Protein AF-A0A562ZY69-F1 (afdb_monomer)

Foldseek 3Di:
DAAAPVVLVVVLVVLLVVLQVVLQVVLCCVPVVDPPDDPVCSVVSNCCSNVVSSVVSSVVSQVVHAHQDPPPRDSAWGADPVGNQWTAGPPPRDIDRNVVVVVVVVVVCVVVVDDPDPPLLVVLVVLQVLLVVLQVVLVVLLVVLVCLVPQWDKWKKFFADKDWDWDADPVRAIKIKIKTWIWTDDPPDIDTDIDIDIDRPPDDDPDDDDDGGDMFMKIAHPVGRNPIDTPDCCRSNVVSVVSNVSSCVSSVSSVVSVVVVVPPPPCVVVVVVVVVVVVVPPPDPPDPPPPPPDDDDDDD

Nearest PDB structures (foldseek):
  6cqo-assembly4_E  TM=4.232E-01  e=5.302E-01  Saccharomyces cerevisiae S288C
  6cqm-assembly1_A  TM=4.436E-01  e=9.781E-01  Saccharomyces cerevisiae S288C
  7cxv-assembly1_A  TM=3.107E-01  e=7.003E-01  Saccharothrix mutabilis subsp. capreolus
  7cxv-assembly1_B-2  TM=3.162E-01  e=1.093E+00  Saccharothrix mutabilis subsp. capreolus
  3udg-assembly1_A-2  TM=4.003E-01  e=9.067E+00  Deinococcus radiodurans R1 = ATCC 13939 = DSM 20539

Secondary structure (DSSP, 8-state):
-PBPHHHHHHHHHHHHHHHHHHHHHHHHHHHHT-TT--TTHHHHHHHHHHHHHHHHHHHHHHHHSPBPPTTT--S-EEE-SS-TTEEEETTT--EEEHHHHHHHHHHHHHHHT---HHHHHHHHHHHHHHHHHHHHHHHHHHHHHHHHHHHPEEEEEEEEEEEEEEEE-TTS-EEEEEEEEEEEEETTEEEEEEEEEEE-TTS---S----TT-EEEEEEETTEEEEEEES-HHHHHHHHHHHHHHHHHHHHHHHHHHHHHHTSPPTHHHHHHHHHHHHHHS------------PPPPP-

Radius of gyration: 32.82 Å; Cα contacts (8 Å, |Δi|>4): 390; chains: 1; bounding box: 70×36×132 Å

InterPro domains:
  IPR021994 Domain of unknown function DUF3592 [PF12158] (155-232)

pLDDT: mean 83.99, std 11.45, range [50.91, 98.06]

Sequence (300 aa):
MALRLTSHLYARVGASFVGFFGGGTVFTLLFFGKTDSPIYLVPFWFFGLILGGTYLAQLAFSLAFPAACPECRAAAARPTLRKPTLYVCRSCGAATDSARAMMIRQLAMLRLGTQQDEGESFLAWVFVFVGIGTLALGIWLAQDEIHLARNGTSTEAIVLRVEQKSSRDQKGKPETRHTAVVQYHVDEVRYTLTRGWSVPDTGGCMWPCYHQGEPLKVIYLPGAPGRAKIHSPAELFGVAGMFSGAGLLFAGIGVLIIRHQRQRPPQRESWKEMRDLIAEIRPPAAGASRGSARTPRDDK

Organism: NCBI:txid2596921

Structure (mmCIF, N/CA/C/O backbone):
data_AF-A0A562ZY69-F1
#
_entry.id   AF-A0A562ZY69-F1
#
loop_
_atom_site.group_PDB
_atom_site.id
_atom_site.type_symbol
_atom_site.label_atom_id
_atom_site.label_alt_id
_atom_site.label_comp_id
_atom_site.label_asym_id
_atom_site.label_entity_id
_atom_site.label_seq_id
_atom_site.pdbx_PDB_ins_code
_atom_site.Cartn_x
_atom_site.Cartn_y
_atom_site.Cartn_z
_atom_site.occupancy
_atom_site.B_iso_or_equiv
_atom_site.auth_seq_id
_atom_site.auth_comp_id
_atom_site.auth_asym_id
_atom_site.auth_atom_id
_atom_site.pdbx_PDB_model_num
ATOM 1 N N . MET A 1 1 ? 22.974 -18.318 -21.494 1.00 69.56 1 MET A N 1
ATOM 2 C CA . MET A 1 1 ? 22.748 -17.131 -22.350 1.00 69.56 1 MET A CA 1
ATOM 3 C C . MET A 1 1 ? 23.061 -15.887 -21.537 1.00 69.56 1 MET A C 1
ATOM 5 O O . MET A 1 1 ? 22.559 -15.785 -20.427 1.00 69.56 1 MET A O 1
ATOM 9 N N . ALA A 1 2 ? 23.913 -14.991 -22.036 1.00 77.88 2 ALA A N 1
ATOM 10 C CA . ALA A 1 2 ? 24.260 -13.760 -21.327 1.00 77.88 2 ALA A CA 1
ATOM 11 C C . ALA A 1 2 ? 23.359 -12.617 -21.801 1.00 77.88 2 ALA A C 1
ATOM 13 O O . ALA A 1 2 ? 23.280 -12.344 -22.999 1.00 77.88 2 ALA A O 1
ATOM 14 N N . LEU A 1 3 ? 22.675 -11.954 -20.870 1.00 83.38 3 LEU A N 1
ATOM 15 C CA . LEU A 1 3 ? 21.847 -10.794 -21.190 1.00 83.38 3 LEU A CA 1
ATOM 16 C C . LEU A 1 3 ? 22.738 -9.572 -21.438 1.00 83.38 3 LEU A C 1
ATOM 18 O O . LEU A 1 3 ? 23.754 -9.374 -20.763 1.00 83.38 3 LEU A O 1
ATOM 22 N N . ARG A 1 4 ? 22.334 -8.709 -22.379 1.00 84.69 4 ARG A N 1
ATOM 23 C CA . ARG A 1 4 ? 22.926 -7.369 -22.508 1.00 84.69 4 ARG A CA 1
ATOM 24 C C . ARG A 1 4 ? 22.764 -6.617 -21.186 1.00 84.69 4 ARG A C 1
ATOM 26 O O . ARG A 1 4 ? 21.730 -6.737 -20.535 1.00 84.69 4 ARG A O 1
ATOM 33 N N . LEU A 1 5 ? 23.756 -5.800 -20.826 1.00 82.00 5 LEU A N 1
ATOM 34 C CA . LEU A 1 5 ? 23.789 -5.055 -19.558 1.00 82.00 5 LEU A CA 1
ATOM 35 C C . LEU A 1 5 ? 22.501 -4.243 -19.309 1.00 82.00 5 LEU A C 1
ATOM 37 O O . LEU A 1 5 ? 21.983 -4.222 -18.197 1.00 82.00 5 LEU A O 1
ATOM 41 N N . THR A 1 6 ? 21.952 -3.623 -20.358 1.00 76.62 6 THR A N 1
ATOM 42 C CA . THR A 1 6 ? 20.698 -2.856 -20.298 1.00 76.62 6 THR A CA 1
ATOM 43 C C . THR A 1 6 ? 19.492 -3.750 -20.029 1.00 76.62 6 THR A C 1
ATOM 45 O O . THR A 1 6 ? 18.725 -3.476 -19.112 1.00 76.62 6 THR A O 1
ATOM 48 N N . SER A 1 7 ? 19.346 -4.846 -20.777 1.00 82.88 7 SER A N 1
ATOM 49 C CA . SER A 1 7 ? 18.267 -5.823 -20.585 1.00 82.88 7 SER A CA 1
ATOM 50 C C . SER A 1 7 ? 18.330 -6.460 -19.199 1.00 82.88 7 SER A C 1
ATOM 52 O O . SER A 1 7 ? 17.303 -6.627 -18.555 1.00 82.88 7 SER A O 1
ATOM 54 N N . HIS A 1 8 ? 19.536 -6.752 -18.708 1.00 86.12 8 HIS A N 1
ATOM 55 C CA . HIS A 1 8 ? 19.751 -7.260 -17.359 1.00 86.12 8 HIS A CA 1
ATOM 56 C C . HIS A 1 8 ? 19.314 -6.248 -16.288 1.00 86.12 8 HIS A C 1
ATOM 58 O O . HIS A 1 8 ? 18.682 -6.631 -15.307 1.00 86.12 8 HIS A O 1
ATOM 64 N N . LEU A 1 9 ? 19.594 -4.952 -16.477 1.00 82.44 9 LEU A N 1
ATOM 65 C CA . LEU A 1 9 ? 19.127 -3.909 -15.561 1.00 82.44 9 LEU A CA 1
ATOM 66 C C . LEU A 1 9 ? 17.592 -3.821 -15.536 1.00 82.44 9 LEU A C 1
ATOM 68 O O . LEU A 1 9 ? 17.007 -3.842 -14.457 1.00 82.44 9 LEU A O 1
ATOM 72 N N . TYR A 1 10 ? 16.939 -3.774 -16.702 1.00 81.56 10 TYR A N 1
ATOM 73 C CA . TYR A 1 10 ? 15.473 -3.761 -16.779 1.00 81.56 10 TYR A CA 1
ATOM 74 C C . TYR A 1 10 ? 14.858 -5.013 -16.159 1.00 81.56 10 TYR A C 1
ATOM 76 O O . TYR A 1 10 ? 13.887 -4.915 -15.416 1.00 81.56 10 TYR A O 1
ATOM 84 N N . ALA A 1 11 ? 15.455 -6.179 -16.395 1.00 85.19 11 ALA A N 1
ATOM 85 C CA . ALA A 1 11 ? 14.997 -7.422 -15.799 1.00 85.19 11 ALA A CA 1
ATOM 86 C C . ALA A 1 11 ? 15.183 -7.440 -14.271 1.00 85.19 11 ALA A C 1
ATOM 88 O O . ALA A 1 11 ? 14.313 -7.947 -13.571 1.00 85.19 11 ALA A O 1
ATOM 89 N N . ARG A 1 12 ? 16.235 -6.808 -13.724 1.00 85.19 12 ARG A N 1
ATOM 90 C CA . ARG A 1 12 ? 16.373 -6.594 -12.270 1.00 85.19 12 ARG A CA 1
ATOM 91 C C . ARG A 1 12 ? 15.295 -5.675 -11.710 1.00 85.19 12 ARG A C 1
ATOM 93 O O . ARG A 1 12 ? 14.786 -5.956 -10.632 1.00 85.19 12 ARG A O 1
ATOM 100 N N . VAL A 1 13 ? 14.945 -4.602 -12.421 1.00 82.06 13 VAL A N 1
ATOM 101 C CA . VAL A 1 13 ? 13.825 -3.729 -12.035 1.00 82.06 13 VAL A CA 1
ATOM 102 C C . VAL A 1 13 ? 12.517 -4.522 -12.061 1.00 82.06 13 VAL A C 1
ATOM 104 O O . VAL A 1 13 ? 11.778 -4.503 -11.083 1.00 82.06 13 VAL A O 1
ATOM 107 N N . GLY A 1 14 ? 12.270 -5.301 -13.116 1.00 81.56 14 GLY A N 1
ATOM 108 C CA . GLY A 1 14 ? 11.126 -6.212 -13.189 1.00 81.56 14 GLY A CA 1
ATOM 109 C C . GLY A 1 14 ? 11.100 -7.219 -12.033 1.00 81.56 14 GLY A C 1
ATOM 110 O O . GLY A 1 14 ? 10.073 -7.379 -11.382 1.00 81.56 14 GLY A O 1
ATOM 111 N N . ALA A 1 15 ? 12.242 -7.827 -11.703 1.00 84.12 15 ALA A N 1
ATOM 112 C CA . ALA A 1 15 ? 12.378 -8.731 -10.564 1.00 84.12 15 ALA A CA 1
ATOM 113 C C . ALA A 1 15 ? 12.112 -8.026 -9.223 1.00 84.12 15 ALA A C 1
ATOM 115 O O . ALA A 1 15 ? 11.512 -8.631 -8.341 1.00 84.12 15 ALA A O 1
ATOM 116 N N . SER A 1 16 ? 12.482 -6.747 -9.069 1.00 81.00 16 SER A N 1
ATOM 117 C CA . SER A 1 16 ? 12.083 -5.950 -7.901 1.00 81.00 16 SER A CA 1
ATOM 118 C C . SER A 1 16 ? 10.580 -5.826 -7.787 1.00 81.00 16 SER A C 1
ATOM 120 O O . SER A 1 16 ? 10.059 -6.017 -6.698 1.00 81.00 16 SER A O 1
ATOM 122 N N . PHE A 1 17 ? 9.887 -5.526 -8.887 1.00 80.38 17 PHE A N 1
ATOM 123 C CA . PHE A 1 17 ? 8.430 -5.444 -8.882 1.00 80.38 17 PHE A CA 1
ATOM 124 C C . PHE A 1 17 ? 7.807 -6.793 -8.516 1.00 80.38 17 PHE A C 1
ATOM 126 O O . PHE A 1 17 ? 6.957 -6.847 -7.634 1.00 80.38 17 PHE A O 1
ATOM 133 N N . VAL A 1 18 ? 8.280 -7.895 -9.106 1.00 81.25 18 VAL A N 1
ATOM 134 C CA . VAL A 1 18 ? 7.810 -9.245 -8.750 1.00 81.25 18 VAL A CA 1
ATOM 135 C C . VAL A 1 18 ? 8.062 -9.546 -7.271 1.00 81.25 18 VAL A C 1
ATOM 137 O O . VAL A 1 18 ? 7.170 -10.041 -6.592 1.00 81.25 18 VAL A O 1
ATOM 140 N N . GLY A 1 19 ? 9.237 -9.199 -6.744 1.00 81.19 19 GLY A N 1
ATOM 141 C CA . GLY A 1 19 ? 9.552 -9.349 -5.325 1.00 81.19 19 GLY A CA 1
ATOM 142 C C . GLY A 1 19 ? 8.705 -8.455 -4.416 1.00 81.19 19 GLY A C 1
ATOM 143 O O . GLY A 1 19 ? 8.346 -8.878 -3.323 1.00 81.19 19 GLY A O 1
ATOM 144 N N . PHE A 1 20 ? 8.345 -7.253 -4.873 1.00 84.25 20 PHE A N 1
ATOM 145 C CA . PHE A 1 20 ? 7.520 -6.290 -4.137 1.00 84.25 20 PHE A CA 1
ATOM 146 C C . PHE A 1 20 ? 6.119 -6.858 -3.956 1.00 84.25 20 PHE A C 1
ATOM 148 O O . PHE A 1 20 ? 5.626 -6.979 -2.837 1.00 84.25 20 PHE A O 1
ATOM 155 N N . PHE A 1 21 ? 5.503 -7.261 -5.070 1.00 78.25 21 PHE A N 1
ATOM 156 C CA . PHE A 1 21 ? 4.159 -7.820 -5.071 1.00 78.25 21 PHE A CA 1
ATOM 157 C C . PHE A 1 21 ? 4.124 -9.204 -4.436 1.00 78.25 21 PHE A C 1
ATOM 159 O O . PHE A 1 21 ? 3.259 -9.445 -3.608 1.00 78.25 21 PHE A O 1
ATOM 166 N N . GLY A 1 22 ? 5.088 -10.080 -4.732 1.00 77.31 22 GLY A N 1
ATOM 167 C CA . GLY A 1 22 ? 5.187 -11.401 -4.110 1.00 77.31 22 GLY A CA 1
ATOM 168 C C . GLY A 1 22 ? 5.378 -11.317 -2.595 1.00 77.31 22 GLY A C 1
ATOM 169 O O . GLY A 1 22 ? 4.695 -12.016 -1.850 1.00 77.31 22 GLY A O 1
ATOM 170 N N . GLY A 1 23 ? 6.236 -10.405 -2.127 1.00 79.88 23 GLY A N 1
ATOM 171 C CA . GLY A 1 23 ? 6.395 -10.096 -0.707 1.00 79.88 23 GLY A CA 1
ATOM 172 C C . GLY A 1 23 ? 5.105 -9.574 -0.074 1.00 79.88 23 GLY A C 1
ATOM 173 O O . GLY A 1 23 ? 4.719 -10.032 1.000 1.00 79.88 23 GLY A O 1
ATOM 174 N N . GLY A 1 24 ? 4.395 -8.685 -0.774 1.00 74.31 24 GLY A N 1
ATOM 175 C CA . GLY A 1 24 ? 3.074 -8.200 -0.376 1.00 74.31 24 GLY A CA 1
ATOM 176 C C . GLY A 1 24 ? 2.025 -9.313 -0.288 1.00 74.31 24 GLY A C 1
ATOM 177 O O . GLY A 1 24 ? 1.321 -9.400 0.709 1.00 74.31 24 GLY A O 1
ATOM 178 N N . THR A 1 25 ? 1.953 -10.215 -1.270 1.00 70.69 25 THR A N 1
ATOM 179 C CA . THR A 1 25 ? 1.018 -11.352 -1.268 1.00 70.69 25 THR A CA 1
ATOM 180 C C . THR A 1 25 ? 1.295 -12.305 -0.110 1.00 70.69 25 THR A C 1
ATOM 182 O O . THR A 1 25 ? 0.369 -12.685 0.605 1.00 70.69 25 THR A O 1
ATOM 185 N N . VAL A 1 26 ? 2.563 -12.663 0.119 1.00 78.00 26 VAL A N 1
ATOM 186 C CA . VAL A 1 26 ? 2.961 -13.504 1.259 1.00 78.00 26 VAL A CA 1
ATOM 187 C C . VAL A 1 26 ? 2.607 -12.819 2.579 1.00 78.00 26 VAL A C 1
ATOM 189 O O . VAL A 1 26 ? 2.065 -13.465 3.473 1.00 78.00 26 VAL A O 1
ATOM 192 N N . PHE A 1 27 ? 2.844 -11.510 2.688 1.00 80.69 27 PHE A N 1
ATOM 193 C CA . PHE A 1 27 ? 2.439 -10.727 3.851 1.00 80.69 27 PHE A CA 1
ATOM 194 C C . PHE A 1 27 ? 0.925 -10.792 4.084 1.00 80.69 27 PHE A C 1
ATOM 196 O O . PHE A 1 27 ? 0.494 -11.112 5.192 1.00 80.69 27 PHE A O 1
ATOM 203 N N . THR A 1 28 ? 0.117 -10.553 3.047 1.00 71.44 28 THR A N 1
ATOM 204 C CA . THR A 1 28 ? -1.344 -10.597 3.154 1.00 71.44 28 THR A CA 1
ATOM 205 C C . THR A 1 28 ? -1.824 -11.974 3.612 1.00 71.44 28 THR A C 1
ATOM 207 O O . THR A 1 28 ? -2.624 -12.058 4.539 1.00 71.44 28 THR A O 1
ATOM 210 N N . LEU A 1 29 ? -1.297 -13.055 3.027 1.00 74.19 29 LEU A N 1
ATOM 211 C CA . LEU A 1 29 ? -1.672 -14.425 3.392 1.00 74.19 29 LEU A CA 1
ATOM 212 C C . LEU A 1 29 ? -1.295 -14.775 4.838 1.00 74.19 29 LEU A C 1
ATOM 214 O O . LEU A 1 29 ? -2.079 -15.407 5.544 1.00 74.19 29 LEU A O 1
ATOM 218 N N . LEU A 1 30 ? -0.114 -14.352 5.296 1.00 79.38 30 LEU A N 1
ATOM 219 C CA . LEU A 1 30 ? 0.362 -14.651 6.647 1.00 79.38 30 LEU A CA 1
ATOM 220 C C . LEU A 1 30 ? -0.389 -13.874 7.733 1.00 79.38 30 LEU A C 1
ATOM 222 O O . LEU A 1 30 ? -0.621 -14.422 8.811 1.00 79.38 30 LEU A O 1
ATOM 226 N N . PHE A 1 31 ? -0.758 -12.619 7.467 1.00 73.62 31 PHE A N 1
ATOM 227 C CA . PHE A 1 31 ? -1.339 -11.735 8.480 1.00 73.62 31 PHE A CA 1
ATOM 228 C C . PHE A 1 31 ? -2.864 -11.711 8.477 1.00 73.62 31 PHE A C 1
ATOM 230 O O . PHE A 1 31 ? -3.461 -11.730 9.549 1.00 73.62 31 PHE A O 1
ATOM 237 N N . PHE A 1 32 ? -3.513 -11.734 7.311 1.00 69.12 32 PHE A N 1
ATOM 238 C CA . PHE A 1 32 ? -4.978 -11.766 7.252 1.00 69.12 32 PHE A CA 1
ATOM 239 C C . PHE A 1 32 ? -5.551 -13.181 7.420 1.00 69.12 32 PHE A C 1
ATOM 241 O O . PHE A 1 32 ? -6.737 -13.324 7.698 1.00 69.12 32 PHE A O 1
ATOM 248 N N . GLY A 1 33 ? -4.722 -14.228 7.315 1.00 59.94 33 GLY A N 1
ATOM 249 C CA . GLY A 1 33 ? -5.128 -15.615 7.568 1.00 59.94 33 GLY A CA 1
ATOM 250 C C . GLY A 1 33 ? -5.122 -16.043 9.044 1.00 59.94 33 GLY A C 1
ATOM 251 O O . GLY A 1 33 ? -5.623 -17.121 9.354 1.00 59.94 33 GLY A O 1
ATOM 252 N N . LYS A 1 34 ? -4.559 -15.241 9.963 1.00 63.56 34 LYS A N 1
ATOM 253 C CA . LYS A 1 34 ? -4.462 -15.563 11.401 1.00 63.56 34 LYS A CA 1
ATOM 254 C C . LYS A 1 34 ? -4.966 -14.411 12.27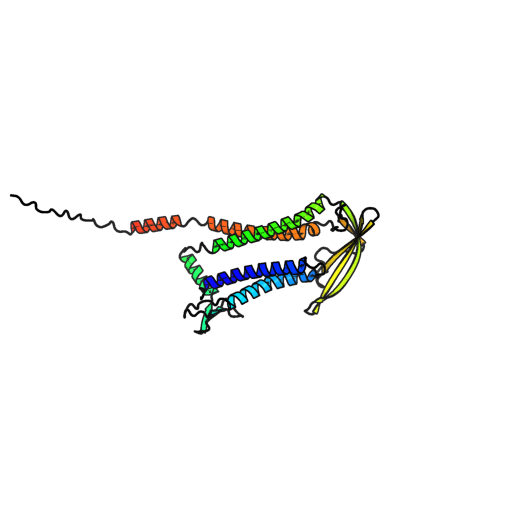4 1.00 63.56 34 LYS A C 1
ATOM 256 O O . LYS A 1 34 ? -4.359 -13.343 12.309 1.00 63.56 34 LYS A O 1
ATOM 261 N N . THR A 1 35 ? -6.026 -14.673 13.039 1.00 55.09 35 THR A N 1
ATOM 262 C CA . THR A 1 35 ? -6.704 -13.728 13.949 1.00 55.09 35 THR A CA 1
ATOM 263 C C . THR A 1 35 ? -5.843 -13.212 15.106 1.00 55.09 35 THR A C 1
ATOM 265 O O . THR A 1 35 ? -6.156 -12.160 15.654 1.00 55.09 35 THR A O 1
ATOM 268 N N . ASP A 1 36 ? -4.734 -13.879 15.435 1.00 74.06 36 ASP A N 1
ATOM 269 C CA . ASP A 1 36 ? -3.917 -13.547 16.615 1.00 74.06 36 ASP A CA 1
ATOM 270 C C . ASP A 1 36 ? -2.629 -12.765 16.291 1.00 74.06 36 ASP A C 1
ATOM 272 O O . ASP A 1 36 ? -1.746 -12.621 17.141 1.00 74.06 36 ASP A O 1
ATOM 276 N N . SER A 1 37 ? -2.464 -12.271 15.059 1.00 63.59 37 SER A N 1
ATOM 277 C CA . SER A 1 37 ? -1.220 -11.600 14.672 1.00 63.59 37 SER A CA 1
ATOM 278 C C . SER A 1 37 ? -1.077 -10.200 15.316 1.00 63.59 37 SER A C 1
ATOM 280 O O . SER A 1 37 ? -2.022 -9.406 15.351 1.00 63.59 37 SER A O 1
ATOM 282 N N . PRO A 1 38 ? 0.104 -9.855 15.866 1.00 68.19 38 PRO A N 1
ATOM 283 C CA . PRO A 1 38 ? 0.330 -8.567 16.517 1.00 68.19 38 PRO A CA 1
ATOM 284 C C . PRO A 1 38 ? 0.283 -7.412 15.505 1.00 68.19 38 PRO A C 1
ATOM 286 O O . PRO A 1 38 ? 1.210 -7.214 14.720 1.00 68.19 38 PRO A O 1
ATOM 289 N N . ILE A 1 39 ? -0.786 -6.613 15.576 1.00 65.75 39 ILE A N 1
ATOM 290 C CA . ILE A 1 39 ? -1.099 -5.493 14.666 1.00 65.75 39 ILE A CA 1
ATOM 291 C C . ILE A 1 39 ? 0.039 -4.458 14.524 1.00 65.75 39 ILE A C 1
ATOM 293 O O . ILE A 1 39 ? 0.180 -3.847 13.475 1.00 65.75 39 ILE A O 1
ATOM 297 N N . TYR A 1 40 ? 0.902 -4.272 15.523 1.00 56.47 40 TYR A N 1
ATOM 298 C CA . TYR A 1 40 ? 2.014 -3.306 15.465 1.00 56.47 40 TYR A CA 1
ATOM 299 C C . TYR A 1 40 ? 3.215 -3.809 14.649 1.00 56.47 40 TYR A C 1
ATOM 301 O O . TYR A 1 40 ? 3.973 -3.013 14.097 1.00 56.47 40 TYR A O 1
ATOM 309 N N . LEU A 1 41 ? 3.368 -5.130 14.495 1.00 69.19 41 LEU A N 1
ATOM 310 C CA . LEU A 1 41 ? 4.385 -5.683 13.603 1.00 69.19 41 LEU A CA 1
ATOM 311 C C . LEU A 1 41 ? 3.910 -5.713 12.146 1.00 69.19 41 LEU A C 1
ATOM 313 O O . LEU A 1 41 ? 4.739 -5.896 11.266 1.00 69.19 41 LEU A O 1
ATOM 317 N N . VAL A 1 42 ? 2.620 -5.497 11.870 1.00 70.44 42 VAL A N 1
ATOM 318 C CA . VAL A 1 42 ? 2.047 -5.429 10.511 1.00 70.44 42 VAL A CA 1
ATOM 319 C C . VAL A 1 42 ? 2.829 -4.454 9.628 1.00 70.44 42 VAL A C 1
ATOM 321 O O . VAL A 1 42 ? 3.318 -4.907 8.601 1.00 70.44 42 VAL A O 1
ATOM 324 N N . PRO A 1 43 ? 3.067 -3.177 9.990 1.00 59.94 43 PRO A N 1
ATOM 325 C CA . PRO A 1 43 ? 3.888 -2.293 9.163 1.00 59.94 43 PRO A CA 1
ATOM 326 C C . PRO A 1 43 ? 5.338 -2.785 9.038 1.00 59.94 43 PRO A C 1
ATOM 328 O O . PRO A 1 43 ? 5.898 -2.758 7.945 1.00 59.94 43 PRO A O 1
ATOM 331 N N . PHE A 1 44 ? 5.948 -3.296 10.114 1.00 71.81 44 PHE A N 1
ATOM 332 C CA . PHE A 1 44 ? 7.326 -3.798 10.065 1.00 71.81 44 PHE A CA 1
ATOM 333 C C . PHE A 1 44 ? 7.479 -5.011 9.136 1.00 71.81 44 PHE A C 1
ATOM 335 O O . PHE A 1 44 ? 8.399 -5.044 8.325 1.00 71.81 44 PHE A O 1
ATOM 342 N N . TRP A 1 45 ? 6.568 -5.982 9.204 1.00 78.19 45 TRP A N 1
ATOM 343 C CA . TRP A 1 45 ? 6.530 -7.141 8.314 1.00 78.19 45 TRP A CA 1
ATOM 344 C C . TRP A 1 45 ? 6.048 -6.783 6.917 1.00 78.19 45 TRP A C 1
ATOM 346 O O . TRP A 1 45 ? 6.513 -7.397 5.969 1.00 78.19 45 TRP A O 1
ATOM 356 N N . PHE A 1 46 ? 5.177 -5.786 6.765 1.00 77.25 46 PHE A N 1
ATOM 357 C CA . PHE A 1 46 ? 4.763 -5.272 5.464 1.00 77.25 46 PHE A CA 1
ATOM 358 C C . PHE A 1 46 ? 5.985 -4.738 4.728 1.00 77.25 46 PHE A C 1
ATOM 360 O O . PHE A 1 46 ? 6.339 -5.249 3.670 1.00 77.25 46 PHE A O 1
ATOM 367 N N . PHE A 1 47 ? 6.711 -3.793 5.329 1.00 74.38 47 PHE A N 1
ATOM 368 C CA . PHE A 1 47 ? 7.942 -3.279 4.737 1.00 74.38 47 PHE A CA 1
ATOM 369 C C . PHE A 1 47 ? 9.034 -4.348 4.679 1.00 74.38 47 PHE A C 1
ATOM 371 O O . PHE A 1 47 ? 9.741 -4.426 3.686 1.00 74.38 47 PHE A O 1
ATOM 378 N N . GLY A 1 48 ? 9.161 -5.208 5.687 1.00 81.25 48 GLY A N 1
ATOM 379 C CA . GLY A 1 48 ? 10.159 -6.274 5.728 1.00 81.25 48 GLY A CA 1
ATOM 380 C C . GLY A 1 48 ? 9.965 -7.323 4.634 1.00 81.25 48 GLY A C 1
ATOM 381 O O . GLY A 1 48 ? 10.932 -7.694 3.979 1.00 81.25 48 GLY A O 1
ATOM 382 N N . LEU A 1 49 ? 8.734 -7.768 4.380 1.00 81.62 49 LEU A N 1
ATOM 383 C CA . LEU A 1 49 ? 8.425 -8.746 3.335 1.00 81.62 49 LEU A CA 1
ATOM 384 C C . LEU A 1 49 ? 8.392 -8.109 1.955 1.00 81.62 49 LEU A C 1
ATOM 386 O O . LEU A 1 49 ? 8.861 -8.726 1.007 1.00 81.62 49 LEU A O 1
ATOM 390 N N . ILE A 1 50 ? 7.915 -6.874 1.827 1.00 79.44 50 ILE A N 1
ATOM 391 C CA . ILE A 1 50 ? 7.926 -6.167 0.548 1.00 79.44 50 ILE A CA 1
ATOM 392 C C . ILE A 1 50 ? 9.355 -5.783 0.161 1.00 79.44 50 ILE A C 1
ATOM 394 O O . ILE A 1 50 ? 9.825 -6.163 -0.909 1.00 79.44 50 ILE A O 1
ATOM 398 N N . LEU A 1 51 ? 10.091 -5.085 1.030 1.00 82.31 51 LEU A N 1
ATOM 399 C CA . LEU A 1 51 ? 11.476 -4.685 0.763 1.00 82.31 51 LEU A CA 1
ATOM 400 C C . LEU A 1 51 ? 12.406 -5.901 0.759 1.00 82.31 51 LEU A C 1
ATOM 402 O O . LEU A 1 51 ? 13.235 -6.030 -0.138 1.00 82.31 51 LEU A O 1
ATOM 406 N N . GLY A 1 52 ? 12.238 -6.837 1.691 1.00 85.81 52 GLY A N 1
ATOM 407 C CA . GLY A 1 52 ? 12.979 -8.099 1.691 1.00 85.81 52 GLY A CA 1
ATOM 408 C C . GLY A 1 52 ? 12.688 -8.928 0.444 1.00 85.81 52 GLY A C 1
ATOM 409 O O . GLY A 1 52 ? 13.621 -9.413 -0.187 1.00 85.81 52 GLY A O 1
ATOM 410 N N . GLY A 1 53 ? 11.426 -9.008 0.022 1.00 84.00 53 GLY A N 1
ATOM 411 C CA . GLY A 1 53 ? 11.004 -9.653 -1.220 1.00 84.00 53 GLY A CA 1
ATOM 412 C C . GLY A 1 53 ? 11.629 -9.001 -2.450 1.00 84.00 53 GLY A C 1
ATOM 413 O O . GLY A 1 53 ? 12.223 -9.703 -3.268 1.00 84.00 53 GLY A O 1
ATOM 414 N N . THR A 1 54 ? 11.594 -7.664 -2.561 1.00 84.12 54 THR A N 1
ATOM 415 C CA . THR A 1 54 ? 12.271 -6.938 -3.656 1.00 84.12 54 THR A CA 1
ATOM 416 C C . THR A 1 54 ? 13.765 -7.236 -3.705 1.00 84.12 54 THR A C 1
ATOM 418 O O . THR A 1 54 ? 14.304 -7.518 -4.777 1.00 84.12 54 THR A O 1
ATOM 421 N N . TYR A 1 55 ? 14.434 -7.194 -2.551 1.00 88.38 55 TYR A N 1
ATOM 422 C CA . TYR A 1 55 ? 15.869 -7.406 -2.436 1.00 88.38 55 TYR A CA 1
ATOM 423 C C . TYR A 1 55 ? 16.253 -8.850 -2.769 1.00 88.38 55 TYR A C 1
ATOM 425 O O . TYR A 1 55 ? 17.146 -9.077 -3.587 1.00 88.38 55 TYR A O 1
ATOM 433 N N . LEU A 1 56 ? 15.554 -9.832 -2.193 1.00 88.50 56 LEU A N 1
ATOM 434 C CA . LEU A 1 56 ? 15.796 -11.252 -2.445 1.00 88.50 56 LEU A CA 1
ATOM 435 C C . LEU A 1 56 ? 15.518 -11.615 -3.902 1.00 88.50 56 LEU A C 1
ATOM 437 O O . LEU A 1 56 ? 16.329 -12.313 -4.503 1.00 88.50 56 LEU A O 1
ATOM 441 N N . ALA A 1 57 ? 14.440 -11.102 -4.501 1.00 87.50 57 ALA A N 1
ATOM 442 C CA . ALA A 1 57 ? 14.141 -11.332 -5.911 1.00 87.50 57 ALA A CA 1
ATOM 443 C C . ALA A 1 57 ? 15.217 -10.727 -6.827 1.00 87.50 57 ALA A C 1
ATOM 445 O O . ALA A 1 57 ? 15.682 -11.392 -7.753 1.00 87.50 57 ALA A O 1
ATOM 446 N N . GLN A 1 58 ? 15.686 -9.504 -6.543 1.00 88.19 58 GLN A N 1
ATOM 447 C CA . GLN A 1 58 ? 16.815 -8.910 -7.270 1.00 88.19 58 GLN A CA 1
ATOM 448 C C . GLN A 1 58 ? 18.098 -9.734 -7.138 1.00 88.19 58 GLN A C 1
ATOM 450 O O . GLN A 1 58 ? 18.835 -9.886 -8.119 1.00 88.19 58 GLN A O 1
ATOM 455 N N . LEU A 1 59 ? 18.397 -10.216 -5.931 1.00 86.81 59 LEU A N 1
ATOM 456 C CA . LEU A 1 59 ? 19.597 -10.993 -5.646 1.00 86.81 59 LEU A CA 1
ATOM 457 C C . LEU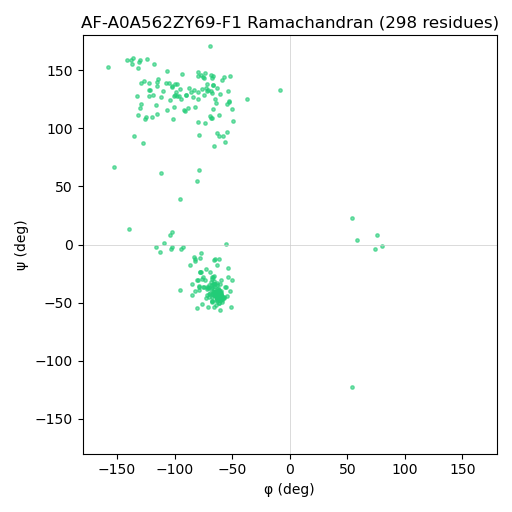 A 1 59 ? 19.539 -12.356 -6.345 1.00 86.81 59 LEU A C 1
ATOM 459 O O . LEU A 1 59 ? 20.476 -12.712 -7.058 1.00 86.81 59 LEU A O 1
ATOM 463 N N . ALA A 1 60 ? 18.419 -13.068 -6.212 1.00 88.94 60 ALA A N 1
ATOM 464 C CA . ALA A 1 60 ? 18.162 -14.340 -6.876 1.00 88.94 60 ALA A CA 1
ATOM 465 C C . ALA A 1 60 ? 18.260 -14.198 -8.400 1.00 88.94 60 ALA A C 1
ATOM 467 O O . ALA A 1 60 ? 18.960 -14.976 -9.045 1.00 88.94 60 ALA A O 1
ATOM 468 N N . PHE A 1 61 ? 17.659 -13.148 -8.970 1.00 90.81 61 PHE A N 1
ATOM 469 C CA . PHE A 1 61 ? 17.761 -12.861 -10.398 1.00 90.81 61 PHE A CA 1
ATOM 470 C C . PHE A 1 61 ? 19.213 -12.618 -10.837 1.00 90.81 61 PHE A C 1
ATOM 472 O O . PHE A 1 61 ? 19.672 -13.204 -11.815 1.00 90.81 61 PHE A O 1
ATOM 479 N N . SER A 1 62 ? 19.964 -11.804 -10.087 1.00 85.94 62 SER A N 1
ATOM 480 C CA . SER A 1 62 ? 21.368 -11.486 -10.401 1.00 85.94 62 SER A CA 1
ATOM 481 C C . SER A 1 62 ? 22.294 -12.704 -10.291 1.00 85.94 62 SER A C 1
ATOM 483 O O . SER A 1 62 ? 23.344 -12.746 -10.933 1.00 85.94 62 SER A O 1
ATOM 485 N N . LEU A 1 63 ? 21.933 -13.682 -9.455 1.00 87.38 63 LEU A N 1
ATOM 486 C CA . LEU A 1 63 ? 22.647 -14.952 -9.330 1.00 87.38 63 LEU A CA 1
ATOM 487 C C . LEU A 1 63 ? 22.295 -15.920 -10.463 1.00 87.38 63 LEU A C 1
ATOM 489 O O . LEU A 1 63 ? 23.190 -16.599 -10.963 1.00 87.38 63 LEU A O 1
ATOM 493 N N . ALA A 1 64 ? 21.026 -15.960 -10.872 1.00 89.56 64 ALA A N 1
ATOM 494 C CA . ALA A 1 64 ? 20.535 -16.854 -11.915 1.00 89.56 64 ALA A CA 1
ATOM 495 C C . ALA A 1 64 ? 20.950 -16.415 -13.331 1.00 89.56 64 ALA A C 1
ATOM 497 O O . ALA A 1 64 ? 21.262 -17.260 -14.169 1.00 89.56 64 ALA A O 1
ATOM 498 N N . PHE A 1 65 ? 20.996 -15.106 -13.604 1.00 90.75 65 PHE A N 1
ATOM 499 C CA . PHE A 1 65 ? 21.204 -14.569 -14.953 1.00 90.75 65 PHE A CA 1
ATOM 500 C C . PHE A 1 65 ? 22.354 -13.553 -14.996 1.00 90.75 65 PHE A C 1
ATOM 502 O O . PHE A 1 65 ? 22.109 -12.360 -14.877 1.00 90.75 65 PHE A O 1
ATOM 509 N N . PRO A 1 66 ? 23.620 -13.961 -15.194 1.00 88.06 66 PRO A N 1
ATOM 510 C CA . PRO A 1 66 ? 24.734 -13.016 -15.254 1.00 88.06 66 PRO A CA 1
ATOM 511 C C . PRO A 1 66 ? 24.678 -12.119 -16.504 1.00 88.06 66 PRO A C 1
ATOM 513 O O . PRO A 1 66 ? 24.294 -12.548 -17.598 1.00 88.06 66 PRO A O 1
ATOM 516 N N . ALA A 1 67 ? 25.126 -10.870 -16.359 1.00 89.50 67 ALA A N 1
ATOM 517 C CA . ALA A 1 67 ? 25.234 -9.933 -17.473 1.00 89.50 67 ALA A CA 1
ATOM 518 C C . ALA A 1 67 ? 26.503 -10.182 -18.311 1.00 89.50 67 ALA A C 1
ATOM 520 O O . ALA A 1 67 ? 27.552 -10.582 -17.790 1.00 89.50 67 ALA A O 1
ATOM 521 N N . ALA A 1 68 ? 26.419 -9.906 -19.614 1.00 91.44 68 ALA A N 1
ATOM 522 C CA . ALA A 1 68 ? 27.573 -9.922 -20.510 1.00 91.44 68 ALA A CA 1
ATOM 523 C C . ALA A 1 68 ? 28.493 -8.719 -20.245 1.00 91.44 68 ALA A C 1
ATOM 525 O O . ALA A 1 68 ? 28.032 -7.575 -20.186 1.00 91.44 68 ALA A O 1
ATOM 526 N N . CYS A 1 69 ? 29.799 -8.965 -20.127 1.00 90.56 69 CYS A N 1
ATOM 527 C CA . CYS A 1 69 ? 30.796 -7.901 -20.042 1.00 90.56 69 CYS A CA 1
ATOM 528 C C . CYS A 1 69 ? 30.943 -7.188 -21.399 1.00 90.56 69 CYS A C 1
ATOM 530 O O . CYS A 1 69 ? 31.081 -7.867 -22.417 1.00 90.56 69 CYS A O 1
ATOM 532 N N . PRO A 1 70 ? 30.944 -5.844 -21.452 1.00 85.75 70 PRO A N 1
ATOM 533 C CA . PRO A 1 70 ? 31.089 -5.121 -22.714 1.00 85.75 70 PRO A CA 1
ATOM 534 C C . PRO A 1 70 ? 32.478 -5.273 -23.351 1.00 85.75 70 PRO A C 1
ATOM 536 O O . PRO A 1 70 ? 32.564 -5.255 -24.575 1.00 85.75 70 PRO A O 1
ATOM 539 N N . GLU A 1 71 ? 33.536 -5.457 -22.555 1.00 90.56 71 GLU A N 1
ATOM 540 C CA . GLU A 1 71 ? 34.910 -5.567 -23.066 1.00 90.56 71 GLU A CA 1
ATOM 541 C C . GLU A 1 71 ? 35.222 -6.964 -23.607 1.00 90.56 71 GLU A C 1
ATOM 543 O O . GLU A 1 71 ? 35.606 -7.116 -24.761 1.00 90.56 71 GLU A O 1
ATOM 548 N N . CYS A 1 72 ? 35.023 -8.004 -22.793 1.00 90.94 72 CYS A N 1
ATOM 549 C CA . CYS A 1 72 ? 35.422 -9.369 -23.152 1.00 90.94 72 CYS A CA 1
ATOM 550 C C . CYS A 1 72 ? 34.259 -10.264 -23.607 1.00 90.94 72 CYS A C 1
ATOM 552 O O . CYS A 1 72 ? 34.474 -11.432 -23.917 1.00 90.94 72 CYS A O 1
ATOM 554 N N . ARG A 1 73 ? 33.015 -9.759 -23.606 1.00 88.69 73 ARG A N 1
ATOM 555 C CA . ARG A 1 73 ? 31.773 -10.502 -23.921 1.00 88.69 73 ARG A CA 1
ATOM 556 C C . ARG A 1 73 ? 31.490 -11.731 -23.047 1.00 88.69 73 ARG A C 1
ATOM 558 O O . ARG A 1 73 ? 30.479 -12.399 -23.254 1.00 88.69 73 ARG A O 1
ATOM 565 N N . ALA A 1 74 ? 32.312 -12.006 -22.035 1.00 88.56 74 ALA A N 1
ATOM 566 C CA . ALA A 1 74 ? 32.098 -13.109 -21.109 1.00 88.56 74 ALA A CA 1
ATOM 567 C C . ALA A 1 74 ? 30.850 -12.888 -20.235 1.00 88.56 74 ALA A C 1
ATOM 569 O O . ALA A 1 74 ? 30.542 -11.767 -19.816 1.00 88.56 74 ALA A O 1
ATOM 570 N N . ALA A 1 75 ? 30.152 -13.977 -19.912 1.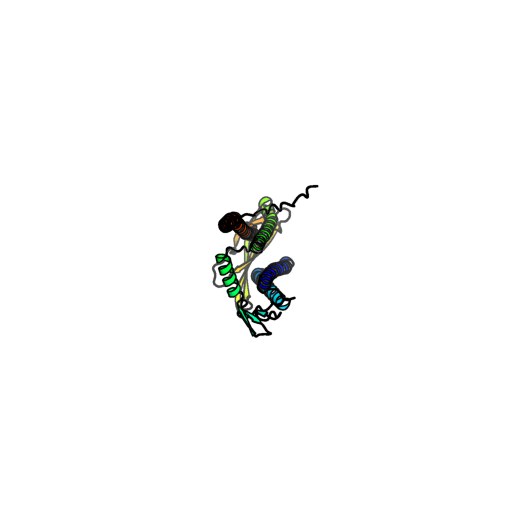00 81.00 75 ALA A N 1
ATOM 571 C CA . ALA A 1 75 ? 28.942 -14.004 -19.087 1.00 81.00 75 ALA A CA 1
ATOM 572 C C . ALA A 1 75 ? 29.264 -13.947 -17.581 1.00 81.00 75 ALA A C 1
ATOM 574 O O . ALA A 1 75 ? 28.903 -14.844 -16.822 1.00 81.00 75 ALA A O 1
ATOM 575 N N . ALA A 1 76 ? 30.026 -12.941 -17.153 1.00 80.06 76 ALA A N 1
ATOM 576 C CA . ALA A 1 76 ? 30.665 -12.957 -15.837 1.00 80.06 76 ALA A CA 1
ATOM 577 C C . ALA A 1 76 ? 30.634 -11.613 -15.095 1.00 80.06 76 ALA A C 1
ATOM 579 O O . ALA A 1 76 ? 31.357 -11.446 -14.110 1.00 80.06 76 ALA A O 1
ATOM 580 N N . ALA A 1 77 ? 29.829 -10.649 -15.548 1.00 80.31 77 ALA A N 1
ATOM 581 C CA . ALA A 1 77 ? 29.686 -9.373 -14.856 1.00 80.31 77 ALA A CA 1
ATOM 582 C C . ALA A 1 77 ? 28.686 -9.506 -13.697 1.00 80.31 77 ALA A C 1
ATOM 584 O O . ALA A 1 77 ? 27.510 -9.807 -13.916 1.00 80.31 77 ALA A O 1
ATOM 585 N N . ARG A 1 78 ? 29.150 -9.277 -12.460 1.00 83.50 78 ARG A N 1
ATOM 586 C CA . ARG A 1 78 ? 28.300 -9.246 -11.257 1.00 83.50 78 ARG A CA 1
ATOM 587 C C . ARG A 1 78 ? 28.282 -7.845 -10.640 1.00 83.50 78 ARG A C 1
ATOM 589 O O . ARG A 1 78 ? 29.324 -7.185 -10.629 1.00 83.50 78 ARG A O 1
ATOM 596 N N . PRO A 1 79 ? 27.130 -7.387 -10.121 1.00 84.19 79 PRO A N 1
ATOM 597 C CA . PRO A 1 79 ? 27.061 -6.128 -9.391 1.00 84.19 79 PRO A CA 1
ATOM 598 C C . PRO A 1 79 ? 27.822 -6.239 -8.064 1.00 84.19 79 PRO A C 1
ATOM 600 O O . PRO A 1 79 ? 27.787 -7.279 -7.404 1.00 84.19 79 PRO A O 1
ATOM 603 N N . THR A 1 80 ? 28.500 -5.167 -7.655 1.00 85.94 80 THR A N 1
ATOM 604 C CA . THR A 1 80 ? 29.148 -5.121 -6.335 1.00 85.94 80 THR A CA 1
ATOM 605 C C . THR A 1 80 ? 28.129 -4.866 -5.223 1.00 85.94 80 THR A C 1
ATOM 607 O O . THR A 1 80 ? 27.177 -4.110 -5.408 1.00 85.94 80 THR A O 1
ATOM 610 N N . LEU A 1 81 ? 28.350 -5.456 -4.040 1.00 80.62 81 LEU A N 1
ATOM 611 C CA . LEU A 1 81 ? 27.447 -5.301 -2.889 1.00 80.62 81 LEU A CA 1
ATOM 612 C C . LEU A 1 81 ? 27.342 -3.842 -2.412 1.00 80.62 81 LEU A C 1
ATOM 614 O O . LEU A 1 81 ? 26.274 -3.395 -2.014 1.00 80.62 81 LEU A O 1
ATOM 618 N N . ARG A 1 82 ? 28.459 -3.098 -2.451 1.00 84.94 82 ARG A N 1
ATOM 619 C CA . ARG A 1 82 ? 28.527 -1.703 -1.980 1.00 84.94 82 ARG A CA 1
ATOM 620 C C . ARG A 1 82 ? 27.980 -0.696 -2.991 1.00 84.94 82 ARG A C 1
ATOM 622 O O . ARG A 1 82 ? 27.493 0.353 -2.589 1.00 84.94 82 ARG A O 1
ATOM 629 N N . LYS A 1 83 ? 28.099 -0.983 -4.291 1.00 86.12 83 LYS A N 1
ATOM 630 C CA . LYS A 1 83 ? 27.628 -0.116 -5.378 1.00 86.12 83 LYS A CA 1
ATOM 631 C C . LYS A 1 83 ? 26.896 -0.976 -6.413 1.00 86.12 83 LYS A C 1
ATOM 633 O O . LYS A 1 83 ? 27.542 -1.510 -7.316 1.00 86.12 83 LYS A O 1
ATOM 638 N N . PRO A 1 84 ? 25.560 -1.111 -6.320 1.00 80.69 84 PRO A N 1
ATOM 639 C CA . PRO A 1 84 ? 24.795 -2.023 -7.176 1.00 80.69 84 PRO A CA 1
ATOM 640 C C . PRO A 1 84 ? 24.803 -1.634 -8.664 1.00 80.69 84 PRO A C 1
ATOM 642 O O . PRO A 1 84 ? 24.413 -2.449 -9.503 1.00 80.69 84 PRO A O 1
ATOM 645 N N . THR A 1 85 ? 25.248 -0.414 -8.982 1.00 84.38 85 THR A N 1
ATOM 646 C CA . THR A 1 85 ? 25.460 0.111 -10.339 1.00 84.38 85 THR A CA 1
ATOM 647 C C . THR A 1 85 ? 26.841 -0.219 -10.911 1.00 84.38 85 THR A C 1
ATOM 649 O O . THR A 1 85 ? 27.030 -0.148 -12.122 1.00 84.38 85 THR A O 1
ATOM 652 N N . LEU A 1 86 ? 27.811 -0.597 -10.075 1.00 90.50 86 LEU A N 1
ATOM 653 C CA . LEU A 1 86 ? 29.147 -0.980 -10.515 1.00 90.50 86 LEU A CA 1
ATOM 654 C C . LEU A 1 86 ? 29.179 -2.489 -10.766 1.00 90.50 86 LEU A C 1
ATOM 656 O O . LEU A 1 86 ? 29.024 -3.283 -9.834 1.00 90.50 86 LEU A O 1
ATOM 660 N N . TYR A 1 87 ? 29.389 -2.879 -12.019 1.00 90.25 87 TYR A N 1
ATOM 661 C CA . TYR A 1 87 ? 29.549 -4.270 -12.428 1.00 90.25 87 TYR A CA 1
ATOM 662 C C . TYR A 1 87 ? 31.028 -4.580 -12.600 1.00 90.25 87 TYR A C 1
ATOM 664 O O . TYR A 1 87 ? 31.719 -3.871 -13.322 1.00 90.25 87 TYR A O 1
ATOM 672 N N . VAL A 1 88 ? 31.510 -5.650 -11.971 1.00 92.62 88 VAL A N 1
ATOM 673 C CA . VAL A 1 88 ? 32.890 -6.119 -12.147 1.00 92.62 88 VAL A CA 1
ATOM 674 C C . VAL A 1 88 ? 32.858 -7.451 -12.879 1.00 92.62 88 VAL A C 1
ATOM 676 O O . VAL A 1 88 ? 32.140 -8.377 -12.487 1.00 92.62 88 VAL A O 1
ATOM 679 N N . CYS A 1 89 ? 33.605 -7.540 -13.974 1.00 93.62 89 CYS A N 1
ATOM 680 C CA . CYS A 1 89 ? 33.740 -8.768 -14.737 1.00 93.62 89 CYS A CA 1
ATOM 681 C C . CYS A 1 89 ? 34.740 -9.714 -14.066 1.00 93.62 89 CYS A C 1
ATOM 683 O O . CYS A 1 89 ? 35.888 -9.340 -13.851 1.00 93.62 89 CYS A O 1
ATOM 685 N N . ARG A 1 90 ? 34.344 -10.960 -13.774 1.00 92.31 90 ARG A N 1
ATOM 686 C CA . ARG A 1 90 ? 35.272 -11.946 -13.185 1.00 92.31 90 ARG A CA 1
ATOM 687 C C . ARG A 1 90 ? 36.394 -12.39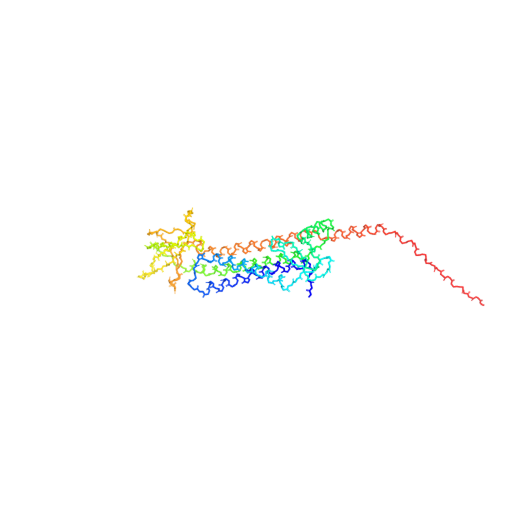7 -14.122 1.00 92.31 90 ARG A C 1
ATOM 689 O O . ARG A 1 90 ? 37.431 -12.800 -13.618 1.00 92.31 90 ARG A O 1
ATOM 696 N N . SER A 1 91 ? 36.190 -12.383 -15.440 1.00 93.56 91 SER A N 1
ATOM 697 C CA . SER A 1 91 ? 37.185 -12.905 -16.388 1.00 93.56 91 SER A CA 1
ATOM 698 C C . SER A 1 91 ? 38.286 -11.900 -16.716 1.00 93.56 91 SER A C 1
ATOM 700 O O . SER A 1 91 ? 39.438 -12.298 -16.806 1.00 93.56 91 SER A O 1
ATOM 702 N N . CYS A 1 92 ? 37.953 -10.616 -16.890 1.00 94.50 92 CYS A N 1
ATOM 703 C CA . CYS A 1 92 ? 38.936 -9.578 -17.233 1.00 94.50 92 CYS A CA 1
ATOM 704 C C . CYS A 1 92 ? 39.175 -8.538 -16.128 1.00 94.50 92 CYS A C 1
ATOM 706 O O . CYS A 1 92 ? 40.026 -7.674 -16.289 1.00 94.50 92 CYS A O 1
ATOM 708 N N . GLY A 1 93 ? 38.418 -8.566 -15.027 1.00 94.12 93 GLY A N 1
ATOM 709 C CA . GLY A 1 93 ? 38.536 -7.582 -13.944 1.00 94.12 93 GLY A CA 1
ATOM 710 C C . GLY A 1 93 ? 37.967 -6.195 -14.266 1.00 94.12 93 GLY A C 1
ATOM 711 O O . GLY A 1 93 ? 37.922 -5.345 -13.380 1.00 94.12 93 GLY A O 1
ATOM 712 N N . ALA A 1 94 ? 37.491 -5.961 -15.494 1.00 93.75 94 ALA A N 1
ATOM 713 C CA . ALA A 1 94 ? 36.954 -4.669 -15.902 1.00 93.75 94 ALA A CA 1
ATOM 714 C C . ALA A 1 94 ? 35.746 -4.266 -15.046 1.00 93.75 94 ALA A C 1
ATOM 716 O O . ALA A 1 94 ? 34.788 -5.035 -14.885 1.00 93.75 94 ALA A O 1
ATOM 717 N N . ALA A 1 95 ? 35.793 -3.044 -14.516 1.00 93.38 95 ALA A N 1
ATOM 718 C CA . ALA A 1 95 ? 34.715 -2.438 -13.753 1.00 93.38 95 ALA A CA 1
ATOM 719 C C . ALA A 1 95 ? 33.938 -1.470 -14.650 1.00 93.38 95 ALA A C 1
ATOM 721 O O . ALA A 1 95 ? 34.480 -0.481 -15.137 1.00 93.38 95 ALA A O 1
ATOM 722 N N . THR A 1 96 ? 32.655 -1.740 -14.864 1.00 90.06 96 THR A N 1
ATOM 723 C CA . THR A 1 96 ? 31.771 -0.894 -15.665 1.00 90.06 96 THR A CA 1
ATOM 724 C C . THR A 1 96 ? 30.668 -0.321 -14.785 1.00 90.06 96 THR A C 1
ATOM 726 O O . THR A 1 96 ? 29.879 -1.062 -14.196 1.00 90.06 96 THR A O 1
ATOM 729 N N . ASP A 1 97 ? 30.591 1.006 -14.696 1.00 90.56 97 ASP A N 1
ATOM 730 C CA . ASP A 1 97 ? 29.469 1.681 -14.045 1.00 90.56 97 ASP A CA 1
ATOM 731 C C . ASP A 1 97 ? 28.283 1.732 -15.015 1.00 90.56 97 ASP A C 1
ATOM 733 O O . ASP A 1 97 ? 28.276 2.491 -15.990 1.00 90.56 97 ASP A O 1
ATOM 737 N N . SER A 1 98 ? 27.277 0.894 -14.766 1.00 83.56 98 SER A N 1
ATOM 738 C CA . SER A 1 98 ? 26.097 0.802 -15.621 1.00 83.56 98 SER A CA 1
ATOM 739 C C . SER A 1 98 ? 25.270 2.084 -15.605 1.00 83.56 98 SER A C 1
ATOM 741 O O . SER A 1 98 ? 24.648 2.403 -16.616 1.00 83.56 98 SER A O 1
ATOM 743 N N . ALA A 1 99 ? 25.258 2.817 -14.485 1.00 81.62 99 ALA A N 1
ATOM 744 C CA . ALA A 1 99 ? 24.508 4.064 -14.371 1.00 81.62 99 ALA A CA 1
ATOM 745 C C . ALA A 1 99 ? 25.162 5.150 -15.225 1.00 81.62 99 ALA A C 1
ATOM 747 O O . ALA A 1 99 ? 24.484 5.799 -16.019 1.00 81.62 99 ALA A O 1
ATOM 748 N N . ARG A 1 100 ? 26.493 5.274 -15.158 1.00 87.06 100 ARG A N 1
ATOM 749 C CA . ARG A 1 100 ? 27.238 6.203 -16.018 1.00 87.06 100 ARG A CA 1
ATOM 750 C C . ARG A 1 100 ? 27.114 5.833 -17.496 1.00 87.06 100 ARG A C 1
ATOM 752 O O . ARG A 1 100 ? 26.887 6.711 -18.325 1.00 87.06 100 ARG A O 1
ATOM 759 N N . ALA A 1 101 ? 27.219 4.546 -17.830 1.00 83.12 101 ALA A N 1
ATOM 760 C CA . ALA A 1 101 ? 27.055 4.072 -19.202 1.00 83.12 101 ALA A CA 1
ATOM 761 C C . ALA A 1 101 ? 25.646 4.366 -19.748 1.00 83.12 101 ALA A C 1
ATOM 763 O O . ALA A 1 101 ? 25.516 4.796 -20.892 1.00 83.12 101 ALA A O 1
ATOM 764 N N . MET A 1 102 ? 24.598 4.194 -18.932 1.00 79.44 102 MET A N 1
ATOM 765 C CA . MET A 1 102 ? 23.237 4.601 -19.294 1.00 79.44 102 MET A CA 1
ATOM 766 C C . MET A 1 102 ? 23.108 6.111 -19.448 1.00 79.44 102 MET A C 1
ATOM 768 O O . MET A 1 102 ? 22.524 6.548 -20.431 1.00 79.44 102 MET A O 1
ATOM 772 N N . MET A 1 103 ? 23.675 6.898 -18.534 1.00 84.75 103 MET A N 1
ATOM 773 C CA . MET A 1 103 ? 23.591 8.357 -18.568 1.00 84.75 103 MET A CA 1
ATOM 774 C C . MET A 1 103 ? 24.261 8.934 -19.818 1.00 84.75 103 MET A C 1
ATOM 776 O O . MET A 1 103 ? 23.677 9.779 -20.487 1.00 84.75 103 MET A O 1
ATOM 780 N N . ILE A 1 104 ? 25.445 8.434 -20.194 1.00 85.50 104 ILE A N 1
ATOM 781 C CA . ILE A 1 104 ? 26.122 8.824 -21.442 1.00 85.50 104 ILE A CA 1
ATOM 782 C C . ILE A 1 104 ? 25.264 8.444 -22.649 1.00 85.50 104 ILE A C 1
ATOM 784 O O . ILE A 1 104 ? 25.132 9.233 -23.581 1.00 85.50 104 ILE A O 1
ATOM 788 N N . ARG A 1 105 ? 24.645 7.258 -22.630 1.00 79.94 105 ARG A N 1
ATOM 789 C CA . ARG A 1 105 ? 23.767 6.815 -23.716 1.00 79.94 105 ARG A CA 1
ATOM 790 C C . ARG A 1 105 ? 22.500 7.662 -23.803 1.00 79.94 105 ARG A C 1
ATOM 792 O O . ARG A 1 105 ? 22.115 8.017 -24.905 1.00 79.94 105 ARG A O 1
ATOM 799 N N . GLN A 1 106 ? 21.889 8.021 -22.676 1.00 78.25 106 GLN A N 1
ATOM 800 C CA . GLN A 1 106 ? 20.743 8.929 -22.619 1.00 78.25 106 GLN A CA 1
ATOM 801 C C . GLN A 1 106 ? 21.120 10.331 -23.092 1.00 78.25 106 GLN A C 1
ATOM 803 O O . GLN A 1 106 ? 20.387 10.896 -23.884 1.00 78.25 106 GLN A O 1
ATOM 808 N N . LEU A 1 107 ? 22.274 10.872 -22.691 1.00 83.31 107 LEU A N 1
ATOM 809 C CA . LEU A 1 107 ? 22.784 12.154 -23.193 1.00 83.31 107 LEU A CA 1
ATOM 810 C C . LEU A 1 107 ? 23.058 12.110 -24.701 1.00 83.31 107 LEU A C 1
ATOM 812 O O . LEU A 1 107 ? 22.734 13.057 -25.413 1.00 83.31 107 LEU A O 1
ATOM 816 N N . ALA A 1 108 ? 23.620 11.006 -25.197 1.00 79.88 108 ALA A N 1
ATOM 817 C CA . ALA A 1 108 ? 23.821 10.791 -26.624 1.00 79.88 108 ALA A CA 1
ATOM 818 C C . ALA A 1 108 ? 22.483 10.669 -27.369 1.00 79.88 108 ALA A C 1
ATOM 820 O O . ALA A 1 108 ? 22.335 11.263 -28.429 1.00 79.88 108 ALA A O 1
ATOM 821 N N . MET A 1 109 ? 21.494 9.970 -26.807 1.00 66.56 109 MET A N 1
ATOM 822 C CA . MET A 1 109 ? 20.156 9.830 -27.395 1.00 66.56 109 MET A CA 1
ATOM 823 C C . MET A 1 109 ? 19.351 11.131 -27.341 1.00 66.56 109 MET A C 1
ATOM 825 O O . MET A 1 109 ? 18.694 11.460 -28.319 1.00 66.56 109 MET A O 1
ATOM 829 N N . LEU A 1 110 ? 19.471 11.917 -26.267 1.00 76.25 110 LEU A N 1
ATOM 830 C CA . LEU A 1 110 ? 18.923 13.273 -26.166 1.00 76.25 110 LEU A CA 1
ATOM 831 C C . LEU A 1 110 ? 19.543 14.196 -27.221 1.00 76.25 110 LEU A C 1
ATOM 833 O O . LEU A 1 110 ? 18.830 14.990 -27.823 1.00 76.25 110 LEU A O 1
ATOM 837 N N . ARG A 1 111 ? 20.850 14.061 -27.489 1.00 75.69 111 ARG A N 1
ATOM 838 C CA . ARG A 1 111 ? 21.526 14.786 -28.579 1.00 75.69 111 ARG A CA 1
ATOM 839 C C . ARG A 1 111 ? 21.129 14.306 -29.970 1.00 75.69 111 ARG A C 1
ATOM 841 O O . ARG A 1 111 ? 21.108 15.111 -30.890 1.00 75.69 111 ARG A O 1
ATOM 848 N N . LEU A 1 112 ? 20.869 13.012 -30.133 1.00 68.56 112 LEU A N 1
ATOM 849 C CA . LEU A 1 112 ? 20.593 12.395 -31.433 1.00 68.56 112 LEU A CA 1
ATOM 850 C C . LEU A 1 112 ? 19.096 12.290 -31.751 1.00 68.56 112 LEU A C 1
ATOM 852 O O . LEU A 1 112 ? 18.754 11.804 -32.823 1.00 68.56 112 LEU A O 1
ATOM 856 N N . GLY A 1 113 ? 18.202 12.678 -30.834 1.00 58.50 113 GLY A N 1
ATOM 857 C CA . GLY A 1 113 ? 16.752 12.529 -30.998 1.00 58.50 113 GLY A CA 1
ATOM 858 C C . GLY A 1 113 ? 16.317 11.096 -31.329 1.00 58.50 113 GLY A C 1
ATOM 859 O O . GLY A 1 113 ? 15.273 10.900 -31.950 1.00 58.50 113 GLY A O 1
ATOM 860 N N . THR A 1 114 ? 17.134 10.091 -30.988 1.00 50.91 114 THR A N 1
ATOM 861 C CA . THR A 1 114 ? 16.889 8.705 -31.392 1.00 50.91 114 THR A CA 1
ATOM 862 C C . THR A 1 114 ? 16.014 8.005 -30.363 1.00 50.91 114 THR A C 1
ATOM 864 O O . THR A 1 114 ? 16.343 7.867 -29.187 1.00 50.91 114 THR A O 1
ATOM 867 N N . GLN A 1 115 ? 14.856 7.619 -30.879 1.00 51.00 115 GLN A N 1
ATOM 868 C CA . GLN A 1 115 ? 13.680 7.031 -30.263 1.00 51.00 115 GLN A CA 1
ATOM 869 C C . GLN A 1 115 ? 14.009 5.817 -29.373 1.00 51.00 115 GLN A C 1
ATOM 871 O O . GLN A 1 115 ? 14.458 4.776 -29.851 1.00 51.00 115 GLN A O 1
ATOM 876 N N . GLN A 1 116 ? 13.730 5.932 -28.074 1.00 51.72 116 GLN A N 1
ATOM 877 C CA . GLN A 1 116 ? 13.642 4.802 -27.147 1.00 51.72 116 GLN A CA 1
ATOM 878 C C . GLN A 1 116 ? 12.179 4.646 -26.704 1.00 51.72 116 GLN A C 1
ATOM 880 O O . GLN A 1 116 ? 11.858 4.802 -25.531 1.00 51.72 116 GLN A O 1
ATOM 885 N N . ASP A 1 117 ? 11.284 4.378 -27.661 1.00 57.16 117 ASP A N 1
ATOM 886 C CA . ASP A 1 117 ? 9.832 4.371 -27.415 1.00 57.16 117 ASP A CA 1
ATOM 887 C C . ASP A 1 117 ? 9.315 3.080 -26.763 1.00 57.16 117 ASP A C 1
ATOM 889 O O . ASP A 1 117 ? 8.376 3.124 -25.975 1.00 57.16 117 ASP A O 1
ATOM 893 N N . GLU A 1 118 ? 9.927 1.917 -27.003 1.00 64.94 118 GLU A N 1
ATOM 894 C CA . GLU A 1 118 ? 9.288 0.661 -26.569 1.00 64.94 118 GLU A CA 1
ATOM 895 C C . GLU A 1 118 ? 9.375 0.401 -25.053 1.00 64.94 118 GLU A C 1
ATOM 897 O O . 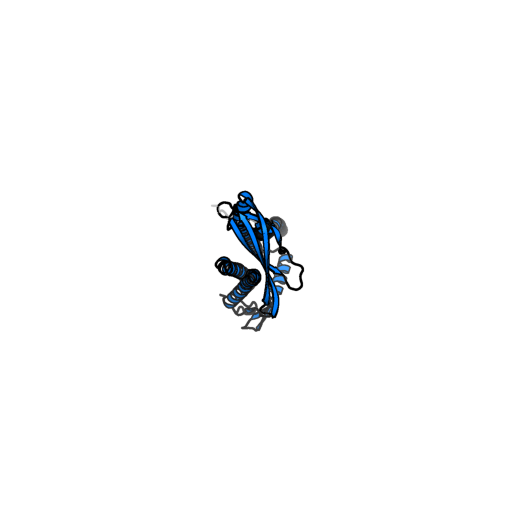GLU A 1 118 ? 8.499 -0.239 -24.471 1.00 64.94 118 GLU A O 1
ATOM 902 N N . GLY A 1 119 ? 10.412 0.915 -24.382 1.00 65.50 119 GLY A N 1
ATOM 903 C CA . GLY A 1 119 ? 10.633 0.673 -22.951 1.00 65.50 119 GLY A CA 1
ATOM 904 C C . GLY A 1 119 ? 9.873 1.624 -22.020 1.00 65.50 119 GLY A C 1
ATOM 905 O O . GLY A 1 119 ? 9.456 1.216 -20.935 1.00 65.50 119 GLY A O 1
ATOM 906 N N . GLU A 1 120 ? 9.681 2.885 -22.422 1.00 69.75 120 GLU A N 1
ATOM 907 C CA . GLU A 1 120 ? 9.016 3.884 -21.572 1.00 69.75 120 GLU A CA 1
ATOM 908 C C . GLU A 1 120 ? 7.494 3.691 -21.533 1.00 69.75 120 GLU A C 1
ATOM 910 O O . GLU A 1 120 ? 6.865 3.976 -20.511 1.00 69.75 120 GLU A O 1
ATOM 915 N N . SER A 1 121 ? 6.886 3.166 -22.602 1.00 79.31 121 SER A N 1
ATOM 916 C CA . SER A 1 121 ? 5.446 2.886 -22.624 1.00 79.31 121 SER A CA 1
ATOM 917 C C . SER A 1 121 ? 5.066 1.722 -21.706 1.00 79.31 121 SER A C 1
ATOM 919 O O . SER A 1 121 ? 4.033 1.781 -21.039 1.00 79.31 121 SER A O 1
ATOM 921 N N . PHE A 1 122 ? 5.906 0.684 -21.611 1.00 83.31 122 PHE A N 1
ATOM 922 C CA . PHE A 1 122 ? 5.637 -0.466 -20.741 1.00 83.31 122 PHE A CA 1
ATOM 923 C C . PHE A 1 122 ? 5.583 -0.063 -19.264 1.00 83.31 122 PHE A C 1
ATOM 925 O O . PHE A 1 122 ? 4.651 -0.438 -18.554 1.00 83.31 122 PHE A O 1
ATOM 932 N N . LEU A 1 123 ? 6.542 0.750 -18.805 1.00 80.75 123 LEU A N 1
ATOM 933 C CA . LEU A 1 123 ? 6.567 1.220 -17.419 1.00 80.75 123 LEU A CA 1
ATOM 934 C C . LEU A 1 123 ? 5.305 2.028 -17.083 1.00 80.75 123 LEU A C 1
ATOM 936 O O . LEU A 1 123 ? 4.708 1.825 -16.028 1.00 80.75 123 LEU A O 1
ATOM 940 N N . ALA A 1 124 ? 4.869 2.903 -17.992 1.00 87.81 124 ALA A N 1
ATOM 941 C CA . ALA A 1 124 ? 3.668 3.705 -17.790 1.00 87.81 124 ALA A CA 1
ATOM 942 C C . ALA A 1 124 ? 2.412 2.828 -17.641 1.00 87.81 124 ALA A C 1
ATOM 944 O O . ALA A 1 124 ? 1.612 3.044 -16.731 1.00 87.81 124 ALA A O 1
ATOM 945 N N . TRP A 1 125 ? 2.282 1.785 -18.467 1.00 88.00 125 TRP A N 1
ATOM 946 C CA . TRP A 1 125 ? 1.199 0.807 -18.350 1.00 88.00 125 TRP A CA 1
ATOM 947 C C . TRP A 1 125 ? 1.234 0.029 -17.035 1.00 88.00 125 TRP A C 1
ATOM 949 O O . TRP A 1 125 ? 0.184 -0.150 -16.421 1.00 88.00 125 TRP A O 1
ATOM 959 N N . VAL A 1 126 ? 2.414 -0.383 -16.557 1.00 86.25 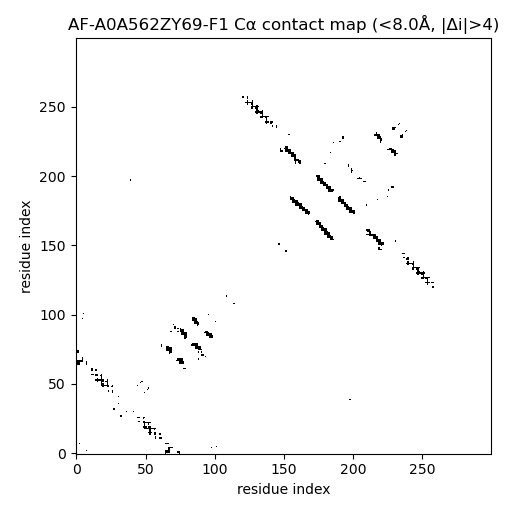126 VAL A N 1
ATOM 960 C CA . VAL A 1 126 ? 2.546 -1.050 -15.249 1.00 86.25 126 VAL A CA 1
ATOM 961 C C . VAL A 1 126 ? 2.004 -0.159 -14.130 1.00 86.25 126 VAL A C 1
ATOM 963 O O . VAL A 1 126 ? 1.211 -0.628 -13.319 1.00 86.25 126 VAL A O 1
ATOM 966 N N . PHE A 1 127 ? 2.358 1.129 -14.111 1.00 87.38 127 PHE A N 1
ATOM 967 C CA . PHE A 1 127 ? 1.834 2.080 -13.123 1.00 87.38 127 PHE A CA 1
ATOM 968 C C . PHE A 1 127 ? 0.308 2.209 -13.184 1.00 87.38 127 PHE A C 1
ATOM 970 O O . PHE A 1 127 ? -0.347 2.203 -12.142 1.00 87.38 127 PHE A O 1
ATOM 977 N N . VAL A 1 128 ? -0.266 2.264 -14.391 1.00 92.81 128 VAL A N 1
ATOM 978 C CA . VAL A 1 128 ? -1.724 2.298 -14.578 1.00 92.81 128 VAL A CA 1
ATOM 979 C C . VAL A 1 128 ? -2.382 1.032 -14.028 1.00 92.81 128 VAL A C 1
ATOM 981 O O . VAL A 1 128 ? -3.314 1.139 -13.237 1.00 92.81 128 VAL A O 1
ATOM 984 N N . PHE A 1 129 ? -1.894 -0.159 -14.383 1.00 89.81 129 PHE A N 1
ATOM 985 C CA . PHE A 1 129 ? -2.485 -1.418 -13.914 1.00 89.81 129 PHE A CA 1
ATOM 986 C C . PHE A 1 129 ? -2.355 -1.605 -12.403 1.00 89.81 129 PHE A C 1
ATOM 988 O O . PHE A 1 129 ? -3.321 -1.997 -11.751 1.00 89.81 129 PHE A O 1
ATOM 995 N N . VAL A 1 130 ? -1.193 -1.282 -11.832 1.00 88.12 130 VAL A N 1
ATOM 996 C CA . VAL A 1 130 ? -0.983 -1.313 -10.378 1.00 88.12 130 VAL A CA 1
ATOM 997 C C . VAL A 1 130 ? -1.919 -0.327 -9.681 1.00 88.12 130 VAL A C 1
ATOM 999 O O . VAL A 1 130 ? -2.541 -0.683 -8.678 1.00 88.12 130 VAL A O 1
ATOM 1002 N N . GLY A 1 131 ? -2.063 0.883 -10.226 1.00 89.94 131 GLY A N 1
ATOM 1003 C CA . GLY A 1 131 ? -2.980 1.896 -9.709 1.00 89.94 131 GLY A CA 1
ATOM 1004 C C . GLY A 1 131 ? -4.441 1.450 -9.747 1.00 89.94 131 GLY A C 1
ATOM 1005 O O . GLY A 1 131 ? -5.139 1.552 -8.744 1.00 89.94 131 GLY A O 1
ATOM 1006 N N . ILE A 1 132 ? -4.893 0.870 -10.862 1.00 91.38 132 ILE A N 1
ATOM 1007 C CA . ILE A 1 132 ? -6.251 0.318 -10.991 1.00 91.38 132 ILE A CA 1
ATOM 1008 C C . ILE A 1 132 ? -6.468 -0.837 -10.007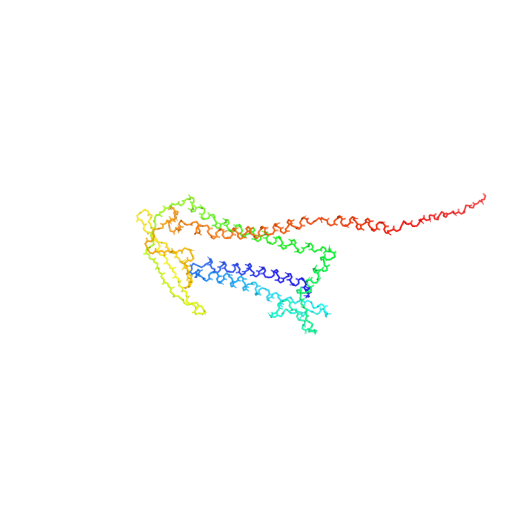 1.00 91.38 132 ILE A C 1
ATOM 1010 O O . ILE A 1 132 ? -7.500 -0.882 -9.344 1.00 91.38 132 ILE A O 1
ATOM 1014 N N . GLY A 1 133 ? -5.504 -1.752 -9.874 1.00 87.88 133 GLY A N 1
ATOM 1015 C CA . GLY A 1 133 ? -5.609 -2.887 -8.955 1.00 87.88 133 GLY A CA 1
ATOM 1016 C C . GLY A 1 133 ? -5.715 -2.453 -7.491 1.00 87.88 133 GLY A C 1
ATOM 1017 O O . GLY A 1 133 ? -6.580 -2.932 -6.760 1.00 87.88 133 GLY A O 1
ATOM 1018 N N . THR A 1 134 ? -4.881 -1.499 -7.068 1.00 89.56 134 THR A N 1
ATOM 1019 C CA . THR A 1 134 ? -4.936 -0.933 -5.707 1.00 89.56 134 THR A CA 1
ATOM 1020 C C . THR A 1 134 ? -6.212 -0.128 -5.461 1.00 89.56 134 THR A C 1
ATOM 1022 O O . THR A 1 134 ? -6.798 -0.242 -4.385 1.00 89.56 134 THR A O 1
ATOM 1025 N N . LEU A 1 135 ? -6.701 0.607 -6.464 1.00 91.81 135 LEU A N 1
ATOM 1026 C CA . LEU A 1 135 ? -7.982 1.311 -6.398 1.00 91.81 135 LEU A CA 1
ATOM 1027 C C . LEU A 1 135 ? -9.162 0.339 -6.245 1.00 91.81 135 LEU A C 1
ATOM 1029 O O . LEU A 1 135 ? -10.011 0.539 -5.381 1.00 91.81 135 LEU A O 1
ATOM 1033 N N . ALA A 1 136 ? -9.204 -0.732 -7.044 1.00 91.56 136 ALA A N 1
ATOM 1034 C CA . ALA A 1 136 ? -10.248 -1.752 -6.970 1.00 91.56 136 ALA A CA 1
ATOM 1035 C C . ALA A 1 136 ? -10.276 -2.442 -5.598 1.00 91.56 136 ALA A C 1
ATOM 1037 O O . ALA A 1 136 ? -11.352 -2.644 -5.037 1.00 91.56 136 ALA A O 1
ATOM 1038 N N . LEU A 1 137 ? -9.103 -2.734 -5.024 1.00 91.25 137 LEU A N 1
ATOM 1039 C CA . LEU A 1 137 ? -8.993 -3.268 -3.666 1.00 91.25 137 LEU A CA 1
ATOM 1040 C C . LEU A 1 137 ? -9.533 -2.281 -2.619 1.00 91.25 137 LEU A C 1
ATOM 1042 O O . LEU A 1 137 ? -10.272 -2.685 -1.725 1.00 91.25 137 LEU A O 1
ATOM 1046 N N . GLY A 1 138 ? -9.208 -0.991 -2.748 1.00 92.50 138 GLY A N 1
ATOM 1047 C CA . GLY A 1 138 ? -9.746 0.059 -1.880 1.00 92.50 138 GLY A CA 1
ATOM 1048 C C . GLY A 1 138 ? -11.273 0.150 -1.942 1.00 92.50 138 GLY A C 1
ATOM 1049 O O . GLY A 1 138 ? -11.922 0.211 -0.900 1.00 92.50 138 GLY A O 1
ATOM 1050 N N . ILE A 1 139 ? -11.851 0.080 -3.145 1.00 93.56 139 ILE A N 1
ATOM 1051 C CA . ILE A 1 139 ? -13.308 0.068 -3.352 1.00 93.56 139 ILE A CA 1
ATOM 1052 C C . ILE A 1 139 ? -13.940 -1.178 -2.731 1.00 93.56 139 ILE A C 1
ATOM 1054 O O . ILE A 1 139 ? -14.971 -1.066 -2.075 1.00 93.56 139 ILE A O 1
ATOM 1058 N N . TRP A 1 140 ? -13.331 -2.352 -2.911 1.00 95.00 140 TRP A N 1
ATOM 1059 C CA . TRP A 1 140 ? -13.829 -3.597 -2.328 1.00 95.00 140 TRP A CA 1
ATOM 1060 C C . TRP A 1 140 ? -13.855 -3.536 -0.796 1.00 95.00 140 TRP A C 1
ATOM 1062 O O . TRP A 1 140 ? -14.891 -3.805 -0.198 1.00 95.00 140 TRP A O 1
ATOM 1072 N N . LEU A 1 141 ? -12.773 -3.066 -0.164 1.00 91.88 141 LEU A N 1
ATOM 1073 C CA . LEU A 1 141 ? -12.731 -2.841 1.287 1.00 91.88 141 LEU A CA 1
ATOM 1074 C C . LEU A 1 141 ? -13.775 -1.814 1.751 1.00 91.88 141 LEU A C 1
ATOM 1076 O O . LEU A 1 141 ? -14.327 -1.945 2.839 1.00 91.88 141 LEU A O 1
ATOM 1080 N N . ALA A 1 142 ? -14.073 -0.806 0.928 1.00 94.50 142 ALA A N 1
ATOM 1081 C CA . ALA A 1 142 ? -15.092 0.185 1.247 1.00 94.50 142 ALA A CA 1
ATOM 1082 C C . ALA A 1 142 ? -16.520 -0.383 1.220 1.00 94.50 142 ALA A C 1
ATOM 1084 O O . ALA A 1 142 ? -17.389 0.198 1.861 1.00 94.50 142 ALA A O 1
ATOM 1085 N N . GLN A 1 143 ? -16.804 -1.476 0.500 1.00 96.12 143 GLN A N 1
ATOM 1086 C CA . GLN A 1 143 ? -18.173 -2.000 0.374 1.00 96.12 143 GLN A CA 1
ATOM 1087 C C . GLN A 1 143 ? -18.753 -2.439 1.722 1.00 96.12 143 GLN A C 1
ATOM 1089 O O . GLN A 1 143 ? -19.875 -2.048 2.052 1.00 96.12 143 GLN A O 1
ATOM 1094 N N . ASP A 1 144 ? -17.978 -3.180 2.517 1.00 91.00 144 ASP A N 1
ATOM 1095 C CA . ASP A 1 144 ? -18.397 -3.631 3.849 1.00 91.00 144 ASP A CA 1
ATOM 1096 C C . ASP A 1 144 ? -18.642 -2.443 4.791 1.00 91.00 144 ASP A C 1
ATOM 1098 O O . ASP A 1 144 ? -19.612 -2.420 5.553 1.00 91.00 144 ASP A O 1
ATOM 1102 N N . GLU A 1 145 ? -17.799 -1.415 4.689 1.00 93.69 145 GLU A N 1
ATOM 1103 C CA . GLU A 1 145 ? -17.887 -0.197 5.498 1.00 93.69 145 GLU A CA 1
ATOM 1104 C C . GLU A 1 145 ? -19.072 0.675 5.080 1.00 93.69 145 GLU A C 1
ATOM 1106 O O . GLU A 1 145 ? -19.766 1.223 5.930 1.00 93.69 145 GLU A O 1
ATOM 1111 N N . ILE A 1 146 ? -19.364 0.767 3.778 1.00 95.62 146 ILE A N 1
ATOM 1112 C CA . ILE A 1 146 ? -20.542 1.465 3.245 1.00 95.62 146 ILE A CA 1
ATOM 1113 C C . ILE A 1 146 ? -21.819 0.748 3.675 1.00 95.62 146 ILE A C 1
ATOM 1115 O O . ILE A 1 146 ? -22.794 1.407 4.038 1.00 95.62 146 ILE A O 1
ATOM 1119 N N . HIS A 1 147 ? -21.832 -0.586 3.646 1.00 96.00 147 HIS A N 1
ATOM 1120 C CA . HIS A 1 147 ? -22.969 -1.364 4.119 1.00 96.00 147 HIS A CA 1
ATOM 1121 C C . HIS A 1 147 ? -23.217 -1.115 5.612 1.00 96.00 147 HIS A C 1
ATOM 1123 O O . HIS A 1 147 ? -24.351 -0.838 6.003 1.00 96.00 147 HIS A O 1
ATOM 1129 N N . LEU A 1 148 ? -22.163 -1.138 6.437 1.00 95.94 148 LEU A N 1
ATOM 1130 C CA . LEU A 1 148 ? -22.253 -0.799 7.857 1.00 95.94 148 LEU A CA 1
ATOM 1131 C C . LEU A 1 148 ? -22.683 0.659 8.074 1.00 95.94 148 LEU A C 1
ATOM 1133 O O . LEU A 1 148 ? -23.532 0.911 8.914 1.00 95.94 148 LEU A O 1
ATOM 1137 N N . ALA A 1 149 ? -22.161 1.614 7.306 1.00 96.00 149 ALA A N 1
ATOM 1138 C CA . ALA A 1 149 ? -22.507 3.029 7.434 1.00 96.00 149 ALA A CA 1
ATOM 1139 C C . ALA A 1 149 ? -23.958 3.337 7.030 1.00 96.00 149 ALA A C 1
ATOM 1141 O O . ALA A 1 149 ? -24.577 4.224 7.611 1.00 96.00 149 ALA A O 1
ATOM 1142 N N . ARG A 1 150 ? -24.505 2.628 6.032 1.00 96.94 150 ARG A N 1
ATOM 1143 C CA . ARG A 1 150 ? -25.877 2.838 5.538 1.00 96.94 150 ARG A CA 1
ATOM 1144 C C . ARG A 1 150 ? -26.930 2.090 6.344 1.00 96.94 150 ARG A C 1
ATOM 1146 O O . ARG A 1 150 ? -27.985 2.648 6.614 1.00 96.94 150 ARG A O 1
ATOM 1153 N N . ASN A 1 151 ? -26.651 0.834 6.683 1.00 97.88 151 ASN A N 1
ATOM 1154 C CA . ASN A 1 151 ? -27.615 -0.064 7.325 1.00 97.88 151 ASN A CA 1
ATOM 1155 C C . ASN A 1 151 ? -27.358 -0.223 8.829 1.00 97.88 151 ASN A C 1
ATOM 1157 O O . ASN A 1 151 ? -28.092 -0.935 9.515 1.00 97.88 151 ASN A O 1
ATOM 1161 N N . GLY A 1 152 ? -26.284 0.377 9.340 1.00 97.12 152 GLY A N 1
ATOM 1162 C CA . GLY A 1 152 ? -25.916 0.288 10.739 1.00 97.12 152 GLY A CA 1
ATOM 1163 C C . GLY A 1 152 ? -26.733 1.226 11.611 1.00 97.12 152 GLY A C 1
ATOM 1164 O O . GLY A 1 152 ? -27.074 2.344 11.233 1.00 97.12 152 GLY A O 1
ATOM 1165 N N . THR A 1 153 ? -27.017 0.763 12.820 1.00 97.75 153 THR A N 1
ATOM 1166 C CA . THR A 1 153 ? -27.617 1.569 13.878 1.00 97.75 153 THR A CA 1
ATOM 1167 C C . THR A 1 153 ? -26.502 2.112 14.762 1.00 97.75 153 THR A C 1
ATOM 1169 O O . THR A 1 153 ? -25.571 1.388 15.120 1.00 97.75 153 THR A O 1
ATOM 1172 N N . SER A 1 154 ? -26.565 3.404 15.083 1.00 97.56 154 SER A N 1
ATOM 1173 C CA . SER A 1 154 ? -25.630 4.028 16.023 1.00 97.56 154 SER A CA 1
ATOM 1174 C C . SER A 1 154 ? -26.148 3.879 17.449 1.00 97.56 154 SER A C 1
ATOM 1176 O O . SER A 1 154 ? -27.317 4.148 17.705 1.00 97.56 154 SER A O 1
ATOM 1178 N N . THR A 1 155 ? -25.272 3.501 18.374 1.00 97.88 155 THR A N 1
ATOM 1179 C CA . THR A 1 155 ? -25.543 3.473 19.815 1.00 97.88 155 THR A CA 1
ATOM 1180 C C . THR A 1 155 ? -24.421 4.173 20.575 1.00 97.88 155 THR A C 1
ATOM 1182 O O . THR A 1 155 ? -23.302 4.336 20.067 1.00 97.88 155 THR A O 1
ATOM 1185 N N . GLU A 1 156 ? -24.738 4.628 21.780 1.00 98.06 156 GLU A N 1
ATOM 1186 C CA . GLU A 1 156 ? -23.752 5.181 22.695 1.00 98.06 156 GLU A CA 1
ATOM 1187 C C . GLU A 1 156 ? -22.907 4.058 23.293 1.00 98.06 156 GLU A C 1
ATOM 1189 O O . GLU A 1 156 ? -23.366 2.943 23.550 1.00 98.06 156 GLU A O 1
ATOM 1194 N N . ALA A 1 157 ? -21.635 4.362 23.483 1.00 97.88 157 ALA A N 1
ATOM 1195 C CA . ALA A 1 157 ? -20.656 3.458 24.035 1.00 97.88 157 ALA A CA 1
ATOM 1196 C C . ALA A 1 157 ? -19.780 4.212 25.032 1.00 97.88 157 ALA A C 1
ATOM 1198 O O . ALA A 1 157 ? -19.603 5.423 24.927 1.00 97.88 157 ALA A O 1
ATOM 1199 N N . ILE A 1 158 ? -19.194 3.495 25.982 1.00 98.00 158 ILE A N 1
ATOM 1200 C CA . ILE A 1 158 ? -18.265 4.069 26.952 1.00 98.00 158 ILE A CA 1
ATOM 1201 C C . ILE A 1 158 ? -16.986 3.246 27.000 1.00 98.00 158 ILE A C 1
ATOM 1203 O O . ILE A 1 158 ? -17.006 2.012 26.956 1.00 98.00 158 ILE A O 1
ATOM 1207 N N . VAL A 1 159 ? -15.847 3.925 27.091 1.00 97.88 159 VAL A N 1
ATOM 1208 C CA . VAL A 1 159 ? -14.562 3.259 27.311 1.00 97.88 159 VAL A CA 1
ATOM 1209 C C . VAL A 1 159 ? -14.502 2.790 28.765 1.00 97.88 159 VAL A C 1
ATOM 1211 O O . VAL A 1 159 ? -14.287 3.586 29.675 1.00 97.88 159 VAL A O 1
ATOM 1214 N N . LEU A 1 160 ? -14.674 1.491 29.009 1.00 97.62 160 LEU A N 1
ATOM 1215 C CA . LEU A 1 160 ? -14.663 0.939 30.368 1.00 97.62 160 LEU A CA 1
ATOM 1216 C C . LEU A 1 160 ? -13.286 1.018 31.014 1.00 97.62 160 LEU A C 1
ATOM 1218 O O . LEU A 1 160 ? -13.159 1.361 32.189 1.00 97.62 160 LEU A O 1
ATOM 1222 N N . ARG A 1 161 ? -12.258 0.640 30.254 1.00 97.19 161 ARG A N 1
ATOM 1223 C CA . ARG A 1 161 ? -10.868 0.628 30.705 1.00 97.19 161 ARG A CA 1
ATOM 1224 C C . ARG A 1 161 ? -9.911 0.694 29.529 1.00 97.19 161 ARG A C 1
ATOM 1226 O O . ARG A 1 161 ? -10.218 0.200 28.443 1.00 97.19 161 ARG A O 1
ATOM 1233 N N . VAL A 1 162 ? -8.733 1.245 29.791 1.00 96.44 162 VAL A N 1
ATOM 1234 C CA . VAL A 1 162 ? -7.595 1.237 28.875 1.00 96.44 162 VAL A CA 1
ATOM 1235 C C . VAL A 1 162 ? -6.485 0.426 29.526 1.00 96.44 162 VAL A C 1
ATOM 1237 O O . VAL A 1 162 ? -5.933 0.813 30.550 1.00 96.44 162 VAL A O 1
ATOM 1240 N N . GLU A 1 163 ? -6.177 -0.727 28.950 1.00 96.00 163 GLU A N 1
ATOM 1241 C CA . GLU A 1 163 ? -5.063 -1.559 29.389 1.00 96.00 163 GLU A CA 1
ATOM 1242 C C . GLU A 1 163 ? -3.773 -1.072 28.738 1.00 96.00 163 GLU A C 1
ATOM 1244 O O . GLU A 1 163 ? -3.691 -0.981 27.513 1.00 96.00 163 GLU A O 1
ATOM 1249 N N . GLN A 1 164 ? -2.757 -0.801 29.551 1.00 93.75 164 GLN A N 1
ATOM 1250 C CA . GLN A 1 164 ? -1.420 -0.451 29.089 1.00 93.75 164 GLN A CA 1
ATOM 1251 C C . GLN A 1 164 ? -0.492 -1.656 29.258 1.00 93.75 164 GLN A C 1
ATOM 1253 O O . GLN A 1 164 ? -0.341 -2.192 30.354 1.00 93.75 164 GLN A O 1
ATOM 1258 N N . LYS A 1 165 ? 0.145 -2.085 28.170 1.00 92.88 165 LYS A N 1
ATOM 1259 C CA . LYS A 1 165 ? 1.176 -3.125 28.166 1.00 92.88 165 LYS A CA 1
ATOM 1260 C C . LYS A 1 165 ? 2.466 -2.523 27.634 1.00 92.88 165 LYS A C 1
ATOM 1262 O O . LYS A 1 165 ? 2.559 -2.209 26.451 1.00 92.88 165 LYS A O 1
ATOM 1267 N N . SER A 1 166 ? 3.449 -2.359 28.514 1.00 88.62 166 SER A N 1
ATOM 1268 C CA . SER A 1 166 ? 4.807 -1.998 28.108 1.00 88.62 166 SER A CA 1
ATOM 1269 C C . SER A 1 166 ? 5.531 -3.248 27.610 1.00 88.62 166 SER A C 1
ATOM 1271 O O . SER A 1 166 ? 5.500 -4.296 28.255 1.00 88.62 166 SER A O 1
ATOM 1273 N N . SER A 1 167 ? 6.158 -3.142 26.448 1.00 87.44 167 SER A N 1
ATOM 1274 C CA . SER A 1 167 ? 7.013 -4.157 25.844 1.00 87.44 167 SER A CA 1
ATOM 1275 C C . SER A 1 167 ? 8.330 -3.506 25.431 1.00 87.44 167 SER A C 1
ATOM 1277 O O . SER A 1 167 ? 8.404 -2.294 25.251 1.00 87.44 167 SER A O 1
ATOM 1279 N N . ARG A 1 168 ? 9.390 -4.299 25.268 1.00 87.00 168 ARG A N 1
ATOM 1280 C CA . ARG A 1 168 ? 10.611 -3.844 24.586 1.00 87.00 168 ARG A CA 1
ATOM 1281 C C . ARG A 1 168 ? 10.635 -4.412 23.176 1.00 87.00 168 ARG A C 1
ATOM 1283 O O . ARG A 1 168 ? 10.322 -5.587 22.986 1.00 87.00 168 ARG A O 1
ATOM 1290 N N . ASP A 1 169 ? 10.990 -3.586 22.199 1.00 80.56 169 ASP A N 1
ATOM 1291 C CA . ASP A 1 169 ? 11.224 -4.050 20.834 1.00 80.56 169 ASP A CA 1
ATOM 1292 C C . ASP A 1 169 ? 12.500 -4.920 20.764 1.00 80.56 169 ASP A C 1
ATOM 1294 O O . ASP A 1 169 ? 13.291 -5.002 21.709 1.00 80.56 169 ASP A O 1
ATOM 1298 N N . GLN A 1 170 ? 12.739 -5.562 19.616 1.00 80.31 170 GLN A N 1
ATOM 1299 C CA . GLN A 1 170 ? 13.942 -6.385 19.391 1.00 80.31 170 GLN A CA 1
ATOM 1300 C C . GLN A 1 170 ? 15.265 -5.597 19.491 1.00 80.31 170 GLN A C 1
ATOM 1302 O O . GLN A 1 170 ? 16.337 -6.193 19.538 1.00 80.31 170 GLN A O 1
ATOM 1307 N N . LYS A 1 171 ? 15.205 -4.262 19.505 1.00 84.44 171 LYS A N 1
ATOM 1308 C CA . LYS A 1 171 ? 16.338 -3.337 19.622 1.00 84.44 171 LYS A CA 1
ATOM 1309 C C . LYS A 1 171 ? 16.440 -2.733 21.030 1.00 84.44 171 LYS A C 1
ATOM 1311 O O . LYS A 1 171 ? 17.242 -1.825 21.237 1.00 84.44 171 LYS A O 1
ATOM 1316 N N . GLY A 1 172 ? 15.649 -3.222 21.989 1.00 87.69 172 GLY A N 1
ATOM 1317 C CA . GLY A 1 172 ? 15.621 -2.753 23.371 1.00 87.69 172 GLY A CA 1
ATOM 1318 C C . GLY A 1 172 ? 14.909 -1.415 23.587 1.00 87.69 172 GLY A C 1
ATOM 1319 O O . GLY A 1 172 ? 14.978 -0.884 24.695 1.00 87.69 172 GLY A O 1
ATOM 1320 N N . LYS A 1 173 ? 14.229 -0.860 22.578 1.00 83.69 173 LYS A N 1
ATOM 1321 C CA . LYS A 1 173 ? 13.448 0.372 22.720 1.00 83.69 173 LYS A CA 1
ATOM 1322 C C . LYS A 1 173 ? 12.134 0.075 23.448 1.00 83.69 173 LYS A C 1
ATOM 1324 O O . LYS A 1 173 ? 11.482 -0.916 23.111 1.00 83.69 173 LYS A O 1
ATOM 1329 N N . PRO A 1 174 ? 11.743 0.892 24.437 1.00 84.38 174 PRO A N 1
ATOM 1330 C CA . PRO A 1 174 ? 10.447 0.750 25.083 1.00 84.38 174 PRO A CA 1
ATOM 1331 C C . PRO A 1 174 ? 9.323 1.072 24.089 1.00 84.38 174 PRO A C 1
ATOM 1333 O O . PRO A 1 174 ? 9.408 2.020 23.308 1.00 84.38 174 PRO A O 1
ATOM 1336 N N . GLU A 1 175 ? 8.281 0.252 24.109 1.00 80.62 175 GLU A N 1
ATOM 1337 C CA . GLU A 1 175 ? 7.059 0.420 23.336 1.00 80.62 175 GLU A CA 1
ATOM 1338 C C . GLU A 1 175 ? 5.866 0.221 24.271 1.00 80.62 175 GLU A C 1
ATOM 1340 O O . GLU A 1 175 ? 5.762 -0.790 24.971 1.00 80.62 175 GLU A O 1
ATOM 1345 N N . THR A 1 176 ? 4.949 1.183 24.274 1.00 88.56 176 THR A N 1
ATOM 1346 C CA . THR A 1 176 ? 3.749 1.128 25.101 1.00 88.56 176 THR A CA 1
ATOM 1347 C C . THR A 1 176 ? 2.533 0.842 24.220 1.00 88.56 176 THR A C 1
ATOM 1349 O O . THR A 1 176 ? 2.151 1.638 23.360 1.00 88.56 176 THR A O 1
ATOM 1352 N N . ARG A 1 177 ? 1.902 -0.318 24.436 1.00 86.56 177 ARG A N 1
ATOM 1353 C CA . ARG A 1 177 ? 0.669 -0.720 23.754 1.00 86.56 177 ARG A CA 1
ATOM 1354 C C . ARG A 1 177 ? -0.532 -0.424 24.636 1.00 86.56 177 ARG A C 1
ATOM 1356 O O . ARG A 1 177 ? -0.598 -0.891 25.769 1.00 86.56 177 ARG A O 1
ATOM 1363 N N . HIS A 1 178 ? -1.509 0.277 24.086 1.00 92.06 178 HIS A N 1
ATOM 1364 C CA . HIS A 1 178 ? -2.770 0.564 24.751 1.00 92.06 178 HIS A CA 1
ATOM 1365 C C . HIS A 1 178 ? -3.888 -0.266 24.120 1.00 92.06 178 HIS A C 1
ATOM 1367 O O . HIS A 1 178 ? -3.921 -0.471 22.908 1.00 92.06 178 HIS A O 1
ATOM 1373 N N . THR A 1 179 ? -4.788 -0.804 24.938 1.00 94.38 179 THR A N 1
ATOM 1374 C CA . THR A 1 179 ? -5.978 -1.532 24.482 1.00 94.38 179 THR A CA 1
ATOM 1375 C C . THR A 1 179 ? -7.198 -1.015 25.228 1.00 94.38 179 THR A C 1
ATOM 1377 O O . THR A 1 179 ? -7.325 -1.226 26.430 1.00 94.38 179 THR A O 1
ATOM 1380 N N . ALA A 1 180 ? -8.098 -0.335 24.523 1.00 95.75 180 ALA A N 1
ATOM 1381 C CA . ALA A 1 180 ? -9.379 0.110 25.050 1.00 95.75 180 ALA A CA 1
ATOM 1382 C C . ALA A 1 180 ? -10.391 -1.029 24.969 1.00 95.75 180 ALA A C 1
ATOM 1384 O O . ALA A 1 180 ? -10.542 -1.676 23.929 1.00 95.75 180 ALA A O 1
ATOM 1385 N N . VAL A 1 181 ? -11.107 -1.240 26.069 1.00 97.19 181 VAL A N 1
ATOM 1386 C CA . VAL A 1 181 ? -12.312 -2.065 26.111 1.00 97.19 181 VAL A CA 1
ATOM 1387 C C . VAL A 1 181 ? -13.501 -1.117 26.116 1.00 97.19 181 VAL A C 1
ATOM 1389 O O . VAL A 1 181 ? -13.755 -0.430 27.104 1.00 97.19 181 VAL A O 1
ATOM 1392 N N . VAL A 1 182 ? -14.206 -1.061 24.995 1.00 97.56 182 VAL A N 1
ATOM 1393 C CA . VAL A 1 182 ? -15.386 -0.222 24.795 1.00 97.56 182 VAL A CA 1
ATOM 1394 C C . VAL A 1 182 ? -16.622 -1.074 25.050 1.00 97.56 182 VAL A C 1
ATOM 1396 O O . VAL A 1 182 ? -16.747 -2.157 24.484 1.00 97.56 182 VAL A O 1
ATOM 1399 N N . GLN A 1 183 ? -17.526 -0.608 25.904 1.00 98.00 183 GLN A N 1
ATOM 1400 C CA . GLN A 1 183 ? -18.816 -1.251 26.139 1.00 98.00 183 GLN A CA 1
ATOM 1401 C C . GLN A 1 183 ? -19.920 -0.468 25.453 1.00 98.00 183 GLN A C 1
ATOM 1403 O O . GLN A 1 183 ? -19.929 0.758 25.501 1.00 98.00 183 GLN A O 1
ATOM 1408 N N . TYR A 1 184 ? -20.851 -1.193 24.850 1.00 98.00 184 TYR A N 1
ATOM 1409 C CA . TYR A 1 184 ? -22.057 -0.640 24.256 1.00 98.00 184 TYR A CA 1
ATOM 1410 C C . TYR A 1 184 ? -23.236 -1.575 24.517 1.00 98.00 184 TYR A C 1
ATOM 1412 O O . TYR A 1 184 ? -23.059 -2.768 24.793 1.00 98.00 184 TYR A O 1
ATOM 1420 N N . HIS A 1 185 ? -24.439 -1.021 24.431 1.00 97.56 185 HIS A N 1
ATOM 1421 C CA . HIS A 1 185 ? -25.680 -1.745 24.675 1.00 97.56 185 HIS A CA 1
ATOM 1422 C C . HIS A 1 185 ? -26.495 -1.822 23.389 1.00 97.56 185 HIS A C 1
ATOM 1424 O O . HIS A 1 185 ? -26.607 -0.844 22.643 1.00 97.56 185 HIS A O 1
ATOM 1430 N N . VAL A 1 186 ? -27.042 -3.009 23.146 1.00 97.38 186 V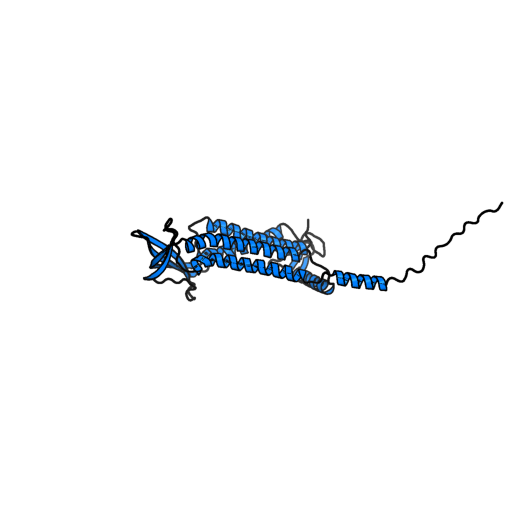AL A N 1
ATOM 1431 C CA . VAL A 1 186 ? -28.024 -3.280 22.097 1.00 97.38 186 VAL A CA 1
ATOM 1432 C C . VAL A 1 186 ? -29.207 -3.915 22.808 1.00 97.38 186 VAL A C 1
ATOM 1434 O O . VAL A 1 186 ? -29.085 -5.019 23.342 1.00 97.38 186 VAL A O 1
ATOM 1437 N N . ASP A 1 187 ? -30.307 -3.171 22.888 1.00 95.12 187 ASP A N 1
ATOM 1438 C CA . ASP A 1 187 ? -31.458 -3.500 23.728 1.00 95.12 187 ASP A CA 1
ATOM 1439 C C . ASP A 1 187 ? -31.027 -3.718 25.196 1.00 95.12 187 ASP A C 1
ATOM 1441 O O . ASP A 1 187 ? -30.404 -2.842 25.800 1.00 95.12 187 ASP A O 1
ATOM 1445 N N . GLU A 1 188 ? -31.306 -4.886 25.776 1.00 96.06 188 GLU A N 1
ATOM 1446 C CA . GLU A 1 188 ? -30.916 -5.241 27.150 1.00 96.06 188 GLU A CA 1
ATOM 1447 C C . GLU A 1 188 ? -29.563 -5.976 27.234 1.00 96.06 188 GLU A C 1
ATOM 1449 O O . GLU A 1 188 ? -29.079 -6.295 28.325 1.00 96.06 188 GLU A O 1
ATOM 1454 N N . VAL A 1 189 ? -28.917 -6.244 26.093 1.00 97.50 189 VAL A N 1
ATOM 1455 C CA . VAL A 1 189 ? -27.689 -7.045 26.024 1.00 97.50 189 VAL A CA 1
ATOM 1456 C C . VAL A 1 189 ? -26.456 -6.147 25.952 1.00 97.50 189 VAL A C 1
ATOM 1458 O O . VAL A 1 189 ? -26.356 -5.220 25.146 1.00 97.50 189 VAL A O 1
ATOM 1461 N N . ARG A 1 190 ? -25.472 -6.450 26.805 1.00 97.19 190 ARG A N 1
ATOM 1462 C CA . ARG A 1 190 ? -24.183 -5.752 26.854 1.00 97.19 190 ARG A CA 1
ATOM 1463 C C . ARG A 1 190 ? -23.181 -6.414 25.923 1.00 97.19 190 ARG A C 1
ATOM 1465 O O . ARG A 1 190 ? -22.909 -7.605 26.057 1.00 97.19 190 ARG A O 1
ATOM 1472 N N . TYR A 1 191 ? -22.559 -5.614 25.069 1.00 97.88 191 TYR A N 1
ATOM 1473 C CA . TYR A 1 191 ? -21.480 -6.043 24.192 1.00 97.88 191 TYR A CA 1
ATOM 1474 C C . TYR A 1 191 ? -20.191 -5.290 24.509 1.00 97.88 191 TYR A C 1
ATOM 1476 O O . TYR A 1 191 ? -20.199 -4.183 25.056 1.00 97.88 191 TYR A O 1
ATOM 1484 N N . THR A 1 192 ? -19.063 -5.906 24.167 1.00 97.19 192 THR A N 1
ATOM 1485 C CA . THR A 1 192 ? -17.740 -5.305 24.318 1.00 97.19 192 THR A CA 1
ATOM 1486 C C . THR A 1 192 ? -16.978 -5.351 22.999 1.00 97.19 192 THR A C 1
ATOM 1488 O O . THR A 1 192 ? -17.052 -6.315 22.240 1.00 97.19 192 THR A O 1
ATOM 1491 N N . LEU A 1 193 ? -16.255 -4.273 22.716 1.00 95.94 193 LEU A N 1
ATOM 1492 C CA . LEU A 1 193 ? -15.381 -4.104 21.564 1.00 95.94 193 LEU A CA 1
ATOM 1493 C C . LEU A 1 193 ? -13.978 -3.789 22.081 1.00 95.94 193 LEU A C 1
ATOM 1495 O O . LEU A 1 193 ? -13.794 -2.877 22.885 1.00 95.94 193 LEU A O 1
ATOM 1499 N N . THR A 1 194 ? -12.977 -4.532 21.621 1.00 95.38 194 THR A N 1
ATOM 1500 C CA . THR A 1 194 ? -11.575 -4.291 21.972 1.00 95.38 194 THR A CA 1
ATOM 1501 C C . THR A 1 194 ? -10.865 -3.550 20.847 1.00 95.38 194 THR A C 1
ATOM 1503 O O . THR A 1 194 ? -10.880 -3.979 19.692 1.00 95.38 194 THR A O 1
ATOM 1506 N N . ARG A 1 195 ? -10.207 -2.433 21.177 1.00 92.81 195 ARG A N 1
ATOM 1507 C CA . ARG A 1 195 ? -9.404 -1.650 20.230 1.00 92.81 195 ARG A CA 1
ATOM 1508 C C . ARG A 1 195 ? -8.013 -1.370 20.759 1.00 92.81 195 ARG A C 1
ATOM 1510 O O . ARG A 1 195 ? -7.847 -0.763 21.808 1.00 92.81 195 ARG A O 1
ATOM 1517 N N . GLY A 1 196 ? -7.011 -1.830 20.015 1.00 88.88 196 GLY A N 1
ATOM 1518 C CA . GLY A 1 196 ? -5.606 -1.614 20.334 1.00 88.88 196 GLY A CA 1
ATOM 1519 C C . GLY A 1 196 ? -5.004 -0.479 19.514 1.00 88.88 196 GLY A C 1
ATOM 1520 O O . GLY A 1 196 ? -5.217 -0.430 18.305 1.00 88.88 196 GLY A O 1
ATOM 1521 N N . TRP A 1 197 ? -4.201 0.366 20.155 1.00 87.19 197 TRP A N 1
ATOM 1522 C CA . TRP A 1 197 ? -3.317 1.329 19.499 1.00 87.19 197 TRP A CA 1
ATOM 1523 C C . TRP A 1 197 ? -1.937 1.323 20.169 1.00 87.19 197 TRP A C 1
ATOM 1525 O O . TRP A 1 197 ? -1.760 0.831 21.286 1.00 87.19 197 TRP A O 1
ATOM 1535 N N . SER A 1 198 ? -0.931 1.821 19.461 1.00 81.62 198 SER A N 1
ATOM 1536 C CA . SER A 1 198 ? 0.457 1.896 19.928 1.00 81.62 198 SER A CA 1
ATOM 1537 C C . SER A 1 198 ? 0.920 3.343 19.879 1.00 81.62 198 SER A C 1
ATOM 1539 O O . SER A 1 198 ? 0.729 4.003 18.856 1.00 81.62 198 SER A O 1
ATOM 1541 N N . VAL A 1 199 ? 1.544 3.821 20.955 1.00 78.75 199 VAL A N 1
ATOM 1542 C CA . VAL A 1 199 ? 2.096 5.179 21.026 1.00 78.75 199 VAL A CA 1
ATOM 1543 C C . VAL A 1 199 ? 3.610 5.074 21.243 1.00 78.75 199 VAL A C 1
ATOM 1545 O O . VAL A 1 199 ? 4.037 4.342 22.139 1.00 78.75 199 VAL A O 1
ATOM 1548 N N . PRO A 1 200 ? 4.443 5.758 20.434 1.00 76.38 200 PRO A N 1
ATOM 1549 C CA . PRO A 1 200 ? 5.867 5.864 20.722 1.00 76.38 200 PRO A CA 1
ATOM 1550 C C . PRO A 1 200 ? 6.087 6.696 21.993 1.00 76.38 200 PRO A C 1
ATOM 1552 O O . PRO A 1 200 ? 5.486 7.758 22.132 1.00 76.38 200 PRO A O 1
ATOM 1555 N N . ASP A 1 201 ? 6.999 6.260 22.868 1.00 69.94 201 ASP A N 1
ATOM 1556 C CA . ASP A 1 201 ? 7.260 6.857 24.197 1.00 69.94 201 ASP A CA 1
ATOM 1557 C C . ASP A 1 201 ? 7.561 8.371 24.190 1.00 69.94 201 ASP A C 1
ATOM 1559 O O . ASP A 1 201 ? 7.432 9.035 25.214 1.00 69.94 201 ASP A O 1
ATOM 1563 N N . THR A 1 202 ? 7.968 8.939 23.052 1.00 71.31 202 THR A N 1
ATOM 1564 C CA . THR A 1 202 ? 8.355 10.353 22.927 1.00 71.31 202 THR A CA 1
ATOM 1565 C C . THR A 1 202 ? 7.362 11.216 22.147 1.00 71.31 202 THR A C 1
ATOM 1567 O O . THR A 1 202 ? 7.622 12.402 21.942 1.00 71.31 202 THR A O 1
ATOM 1570 N N . GLY A 1 203 ? 6.243 10.655 21.681 1.00 60.09 203 GLY A N 1
ATOM 1571 C CA . GLY A 1 203 ? 5.295 11.346 20.809 1.00 60.09 203 GLY A CA 1
ATOM 1572 C C . GLY A 1 203 ? 3.934 11.552 21.460 1.00 60.09 203 GLY A C 1
ATOM 1573 O O . GLY A 1 203 ? 3.396 10.646 22.092 1.00 60.09 203 GLY A O 1
ATOM 1574 N N . GLY A 1 204 ? 3.338 12.730 21.246 1.00 67.75 204 GLY A N 1
ATOM 1575 C CA . GLY A 1 204 ? 1.905 12.922 21.471 1.00 67.75 204 GLY A CA 1
ATOM 1576 C C . GLY A 1 204 ? 1.108 11.841 20.739 1.00 67.75 204 GLY A C 1
ATOM 1577 O O . GLY A 1 204 ? 1.515 11.372 19.674 1.00 67.75 204 GLY A O 1
ATOM 1578 N N . CYS A 1 205 ? 0.000 11.407 21.331 1.00 70.88 205 CYS A N 1
ATOM 1579 C CA . CYS A 1 205 ? -0.766 10.297 20.794 1.00 70.88 205 CYS A CA 1
ATOM 1580 C C . CYS A 1 205 ? -1.285 10.636 19.380 1.00 70.88 205 CYS A C 1
ATOM 1582 O O . CYS A 1 205 ? -2.099 11.539 19.180 1.00 70.88 205 CYS A O 1
ATOM 1584 N N . MET A 1 206 ? -0.744 9.936 18.380 1.00 64.12 206 MET A N 1
ATOM 1585 C CA . MET A 1 206 ? -1.149 10.065 16.986 1.00 64.12 206 MET A CA 1
ATOM 1586 C C . MET A 1 206 ? -2.439 9.260 16.830 1.00 64.12 206 MET A C 1
ATOM 1588 O O . MET A 1 206 ? -2.393 8.042 16.718 1.00 64.12 206 MET A O 1
ATOM 1592 N N . TRP A 1 207 ? -3.555 9.980 16.961 1.00 66.56 207 TRP A N 1
ATOM 1593 C CA . TRP A 1 207 ? -4.963 9.587 16.819 1.00 66.56 207 TRP A CA 1
ATOM 1594 C C . TRP A 1 207 ? -5.239 8.166 16.267 1.00 66.56 207 TRP A C 1
ATOM 1596 O O . TRP A 1 207 ? -4.713 7.825 15.203 1.00 66.56 207 TRP A O 1
ATOM 1606 N N . PRO A 1 208 ? -6.140 7.373 16.892 1.00 75.19 208 PRO A N 1
ATOM 1607 C CA . PRO A 1 208 ? -7.063 7.728 17.982 1.00 75.19 208 PRO A CA 1
ATOM 1608 C C . PRO A 1 208 ? -6.522 7.443 19.397 1.00 75.19 208 PRO A C 1
ATOM 1610 O O . PRO A 1 208 ? -5.795 6.478 19.622 1.00 75.19 208 PRO A O 1
ATOM 1613 N N . CYS A 1 209 ? -6.912 8.284 20.359 1.00 87.44 209 CYS A N 1
ATOM 1614 C CA . CYS A 1 209 ? -6.459 8.250 21.753 1.00 87.44 209 CYS A CA 1
ATOM 1615 C C . CYS A 1 209 ? -7.680 8.188 22.657 1.00 87.44 209 CYS A C 1
ATOM 1617 O O . CYS A 1 209 ? -8.399 9.177 22.762 1.00 87.44 209 CYS A O 1
ATOM 1619 N N . TYR A 1 210 ? -7.917 7.038 23.277 1.00 92.81 210 TYR A N 1
ATOM 1620 C CA . TYR A 1 210 ? -9.095 6.841 24.114 1.00 92.81 210 TYR A CA 1
ATOM 1621 C C . TYR A 1 210 ? -8.752 7.033 25.584 1.00 92.81 210 TYR A C 1
ATOM 1623 O O . TYR A 1 210 ? -7.735 6.521 26.062 1.00 92.81 210 TYR A O 1
ATOM 1631 N N . HIS A 1 211 ? -9.634 7.710 26.307 1.00 94.31 211 HIS A N 1
ATOM 1632 C CA . HIS A 1 211 ? -9.554 7.868 27.752 1.00 94.31 211 HIS A CA 1
ATOM 1633 C C . HIS A 1 211 ? -10.616 7.011 28.432 1.00 94.31 211 HIS A C 1
ATOM 1635 O O . HIS A 1 211 ? -11.690 6.760 27.890 1.00 94.31 211 HIS A O 1
ATOM 1641 N N . GLN A 1 212 ? -10.322 6.536 29.638 1.00 97.06 212 GLN A N 1
ATOM 1642 C CA . GLN A 1 212 ? -11.307 5.802 30.421 1.00 97.06 212 GLN A CA 1
ATOM 1643 C C . GLN A 1 212 ? -12.504 6.706 30.754 1.00 97.06 212 GLN A C 1
ATOM 1645 O O . GLN A 1 212 ? -12.324 7.848 31.166 1.00 97.06 212 GLN A O 1
ATOM 1650 N N . GLY A 1 213 ? -13.717 6.185 30.578 1.00 97.38 213 GLY A N 1
ATOM 1651 C CA . GLY A 1 213 ? -14.965 6.924 30.765 1.00 97.38 213 GLY A CA 1
ATOM 1652 C C . GLY A 1 213 ? -15.356 7.820 29.588 1.00 97.38 213 GLY A C 1
ATOM 1653 O O . GLY A 1 213 ? -16.411 8.443 29.643 1.00 97.38 213 GLY A O 1
ATOM 1654 N N . GLU A 1 214 ? -14.550 7.882 28.524 1.00 96.44 214 GLU A N 1
ATOM 1655 C CA . GLU A 1 214 ? -14.870 8.680 27.343 1.00 96.44 214 GLU A CA 1
ATOM 1656 C C . GLU A 1 214 ? -16.128 8.125 26.645 1.00 96.44 214 GLU A C 1
ATOM 1658 O O . GLU A 1 214 ? -16.168 6.927 26.327 1.00 96.44 214 GLU A O 1
ATOM 1663 N N . PRO A 1 215 ? -17.164 8.958 26.421 1.00 97.38 215 PRO A N 1
ATOM 1664 C CA . PRO A 1 215 ? -18.326 8.562 25.646 1.00 97.38 215 PRO A CA 1
ATOM 1665 C C . PRO A 1 215 ? -17.962 8.530 24.160 1.00 97.38 215 PRO A C 1
ATOM 1667 O O . PRO A 1 215 ? -17.437 9.491 23.599 1.00 97.38 215 PRO A O 1
ATOM 1670 N N . LEU A 1 216 ? -18.268 7.418 23.507 1.00 96.75 216 LEU A N 1
ATOM 1671 C CA . LEU A 1 216 ? -18.023 7.179 22.093 1.00 96.75 216 LEU A CA 1
ATOM 1672 C C . LEU A 1 216 ? -19.331 6.806 21.403 1.00 96.75 216 LEU A C 1
ATOM 1674 O O . LEU A 1 216 ? -20.284 6.343 22.024 1.00 96.75 216 LEU A O 1
ATOM 1678 N N . LYS A 1 217 ? -19.365 6.964 20.083 1.00 97.56 217 LYS A N 1
ATOM 1679 C CA . LYS A 1 217 ? -20.433 6.400 19.257 1.00 97.56 217 LYS A CA 1
ATOM 1680 C C . LYS A 1 217 ? -19.920 5.154 18.569 1.00 97.56 217 LYS A C 1
ATOM 1682 O O . LYS A 1 217 ? -18.816 5.153 18.024 1.00 97.56 217 LYS A O 1
ATOM 1687 N N . VAL A 1 218 ? -20.726 4.105 18.578 1.00 97.56 218 VAL A N 1
ATOM 1688 C CA . VAL A 1 218 ? -20.435 2.838 17.911 1.00 97.56 218 VAL A CA 1
ATOM 1689 C C . VAL A 1 218 ? -21.563 2.548 16.934 1.00 97.56 218 VAL A C 1
ATOM 1691 O O . VAL A 1 218 ? -22.730 2.793 17.231 1.00 97.56 218 VAL A O 1
ATOM 1694 N N . ILE A 1 219 ? -21.208 2.056 15.752 1.00 97.94 219 ILE A N 1
ATOM 1695 C CA . ILE A 1 219 ? -22.148 1.628 14.724 1.00 97.94 219 ILE A CA 1
ATOM 1696 C C . ILE A 1 219 ? -22.092 0.107 14.592 1.00 97.94 219 ILE A C 1
ATOM 1698 O O . ILE A 1 219 ? -21.013 -0.485 14.523 1.00 97.94 219 ILE A O 1
ATOM 1702 N N . TYR A 1 220 ? -23.258 -0.532 14.581 1.00 97.62 220 TYR A N 1
ATOM 1703 C CA . TYR A 1 220 ? -23.396 -1.982 14.457 1.00 97.62 220 TYR A CA 1
ATOM 1704 C C . TYR A 1 220 ? -24.535 -2.341 13.501 1.00 97.62 220 TYR A C 1
ATOM 1706 O O . TYR A 1 220 ? -25.435 -1.542 13.251 1.00 97.62 220 TYR A O 1
ATOM 1714 N N . LEU A 1 221 ? -24.505 -3.559 12.961 1.00 97.69 221 LEU A N 1
ATOM 1715 C CA . LEU A 1 221 ? -25.590 -4.107 12.146 1.00 97.69 221 LEU A CA 1
ATOM 1716 C C . LEU A 1 221 ? -26.592 -4.839 13.050 1.00 97.69 221 LEU A C 1
ATOM 1718 O O . LEU A 1 221 ? -26.157 -5.728 13.782 1.00 97.69 221 LEU A O 1
ATOM 1722 N N . PRO A 1 222 ? -27.908 -4.564 12.972 1.00 96.69 222 PRO A N 1
ATOM 1723 C CA . PRO A 1 222 ? -28.906 -5.229 13.818 1.00 96.69 222 PRO A CA 1
ATOM 1724 C C . PRO A 1 222 ? -28.882 -6.763 13.726 1.00 96.69 222 PRO A C 1
ATOM 1726 O O . PRO A 1 222 ? -29.024 -7.449 14.730 1.00 96.69 222 PRO A O 1
ATOM 1729 N N . GLY A 1 223 ? -28.619 -7.316 12.536 1.00 96.56 223 GLY A N 1
ATOM 1730 C CA . GLY A 1 223 ? -28.489 -8.767 12.337 1.00 96.56 223 GLY A CA 1
ATOM 1731 C C . GLY A 1 223 ? -27.154 -9.369 12.798 1.00 96.56 223 GLY A C 1
ATOM 1732 O O . GLY A 1 223 ? -26.992 -10.585 12.766 1.00 96.56 223 GLY A O 1
ATOM 1733 N N . ALA A 1 224 ? -26.177 -8.545 13.186 1.00 96.25 224 ALA A N 1
ATOM 1734 C CA . ALA A 1 224 ? -24.848 -8.979 13.612 1.00 96.25 224 ALA A CA 1
ATOM 1735 C C . ALA A 1 224 ? -24.214 -7.962 14.590 1.00 96.25 224 ALA A C 1
ATOM 1737 O O . ALA A 1 224 ? -23.198 -7.342 14.249 1.00 96.25 224 ALA A O 1
ATOM 1738 N N . PRO A 1 225 ? -24.769 -7.790 15.808 1.00 95.56 225 PRO A N 1
ATOM 1739 C CA . PRO A 1 225 ? -24.329 -6.755 16.748 1.00 95.56 225 PRO A CA 1
ATOM 1740 C C . PRO A 1 225 ? -22.856 -6.896 17.143 1.00 95.56 225 PRO A C 1
ATOM 1742 O O . PRO A 1 225 ? -22.171 -5.896 17.303 1.00 95.56 225 PRO A O 1
ATOM 1745 N N . GLY A 1 226 ? -22.316 -8.121 17.170 1.00 94.31 226 GLY A N 1
ATOM 1746 C CA . GLY A 1 226 ? -20.897 -8.368 17.450 1.00 94.31 226 GLY A CA 1
ATOM 1747 C C . GLY A 1 226 ? -19.909 -7.807 16.413 1.00 94.31 226 GLY A C 1
ATOM 1748 O O . GLY A 1 226 ? -18.714 -7.758 16.691 1.00 94.31 226 GLY A O 1
ATOM 1749 N N . ARG A 1 227 ? -20.365 -7.362 15.230 1.00 93.88 227 ARG A N 1
ATOM 1750 C CA . ARG A 1 227 ? -19.526 -6.716 14.197 1.00 93.88 227 ARG A CA 1
ATOM 1751 C C . ARG A 1 227 ? -19.561 -5.188 14.289 1.00 93.88 227 ARG A C 1
ATOM 1753 O O . ARG A 1 227 ? -19.610 -4.497 13.273 1.00 93.88 227 ARG A O 1
ATOM 1760 N N . ALA A 1 228 ? -19.564 -4.665 15.506 1.00 96.62 228 ALA A N 1
ATOM 1761 C CA . ALA A 1 228 ? -19.584 -3.234 15.743 1.00 96.62 228 ALA A CA 1
ATOM 1762 C C . ALA A 1 228 ? -18.226 -2.572 15.447 1.00 96.62 228 ALA A C 1
ATOM 1764 O O . ALA A 1 228 ? -17.166 -3.166 15.657 1.00 96.62 228 ALA A O 1
ATOM 1765 N N . LYS A 1 229 ? -18.256 -1.319 14.989 1.00 95.94 229 LYS A N 1
ATOM 1766 C CA . LYS A 1 229 ? -17.076 -0.457 14.805 1.00 95.94 229 LYS A CA 1
ATOM 1767 C C . LYS A 1 229 ? -17.338 0.905 15.423 1.00 95.94 229 LYS A C 1
ATOM 1769 O O . LYS A 1 229 ? -18.490 1.328 15.498 1.00 95.94 229 LYS A O 1
ATOM 1774 N N . ILE A 1 230 ? -16.303 1.609 15.875 1.00 95.94 230 ILE A N 1
ATOM 1775 C CA . ILE A 1 230 ? -16.519 2.961 16.402 1.00 95.94 230 ILE A CA 1
ATOM 1776 C C . ILE A 1 230 ? -16.834 3.895 15.234 1.00 95.94 230 ILE A C 1
ATOM 1778 O O . ILE A 1 230 ? -16.268 3.792 14.146 1.00 95.94 230 ILE A O 1
ATOM 1782 N N . HIS A 1 231 ? -17.804 4.775 15.454 1.00 95.75 231 HIS A N 1
ATOM 1783 C CA . HIS A 1 231 ? -18.383 5.652 14.450 1.00 95.75 231 HIS A CA 1
ATOM 1784 C C . HIS A 1 231 ? -17.459 6.852 14.204 1.00 95.75 231 HIS A C 1
ATOM 1786 O O . HIS A 1 231 ? -17.798 7.997 14.494 1.00 95.75 231 HIS A O 1
ATOM 1792 N N . SER A 1 232 ? -16.262 6.580 13.684 1.00 92.56 232 SER A N 1
ATOM 1793 C CA . SER A 1 232 ? -15.293 7.596 13.287 1.00 92.56 232 SER A CA 1
ATOM 1794 C C . SER A 1 232 ? -14.940 7.448 11.799 1.00 92.56 232 SER A C 1
ATOM 1796 O O . SER A 1 232 ? -14.657 6.337 11.344 1.00 92.56 232 SER A O 1
ATOM 1798 N N . PRO A 1 233 ? -14.925 8.540 11.007 1.00 91.19 233 PRO A N 1
ATOM 1799 C CA . PRO A 1 233 ? -14.670 8.453 9.568 1.00 91.19 233 PRO A CA 1
ATOM 1800 C C . PRO A 1 233 ? -13.349 7.771 9.218 1.00 91.19 233 PRO A C 1
ATOM 1802 O O . PRO A 1 233 ? -13.280 7.033 8.242 1.00 91.19 233 PRO A O 1
ATOM 1805 N N . ALA A 1 234 ? -12.301 7.985 10.012 1.00 87.88 234 ALA A N 1
ATOM 1806 C CA . ALA A 1 234 ? -11.005 7.375 9.755 1.00 87.88 234 ALA A CA 1
ATOM 1807 C C . ALA A 1 234 ? -10.931 5.900 10.188 1.00 87.88 234 ALA A C 1
ATOM 1809 O O . ALA A 1 234 ? -10.158 5.155 9.597 1.00 87.88 234 ALA A O 1
ATOM 1810 N N . GLU A 1 235 ? -11.757 5.427 11.124 1.00 88.44 235 GLU A N 1
ATOM 1811 C CA . GLU A 1 235 ? -11.837 3.988 11.409 1.00 88.44 235 GLU A CA 1
ATOM 1812 C C . GLU A 1 235 ? -12.694 3.245 10.377 1.00 88.44 235 GLU A C 1
ATOM 1814 O O . GLU A 1 235 ? -12.329 2.141 9.982 1.00 88.44 235 GLU A O 1
ATOM 1819 N N . LEU A 1 236 ? -13.778 3.863 9.886 1.00 91.75 236 LEU A N 1
ATOM 1820 C CA . LEU A 1 236 ? -14.598 3.278 8.817 1.00 91.75 236 LEU A CA 1
ATOM 1821 C C . LEU A 1 236 ? -13.903 3.333 7.453 1.00 91.75 236 LEU A C 1
ATOM 1823 O O . LEU A 1 236 ? -13.894 2.355 6.720 1.00 91.75 236 LEU A O 1
ATOM 1827 N N . PHE A 1 237 ? -13.325 4.474 7.082 1.00 93.38 237 PHE A N 1
ATOM 1828 C CA . PHE A 1 237 ? -12.841 4.707 5.719 1.00 93.38 237 PHE A CA 1
ATOM 1829 C C . PHE A 1 237 ? -11.331 4.898 5.625 1.00 93.38 237 PHE A C 1
ATOM 1831 O O . PHE A 1 237 ? -10.827 5.044 4.517 1.00 93.38 237 PHE A O 1
ATOM 1838 N N . GLY A 1 238 ? -10.581 4.892 6.730 1.00 89.38 238 GLY A N 1
ATOM 1839 C CA . GLY A 1 238 ? -9.145 5.186 6.700 1.00 89.38 238 GLY A CA 1
ATOM 1840 C C . GLY A 1 238 ? -8.363 4.197 5.844 1.00 89.38 238 GLY A C 1
ATOM 1841 O O . GLY A 1 238 ? -7.641 4.604 4.937 1.00 89.38 238 GLY A O 1
ATOM 1842 N N . VAL A 1 239 ? -8.561 2.893 6.062 1.00 89.19 239 VAL A N 1
ATOM 1843 C CA . VAL A 1 239 ? -7.864 1.851 5.288 1.00 89.19 239 VAL A CA 1
ATOM 1844 C C . VAL A 1 239 ? -8.272 1.909 3.815 1.00 89.19 239 VAL A C 1
ATOM 1846 O O . VAL A 1 239 ? -7.414 2.018 2.939 1.00 89.19 239 VAL A O 1
ATOM 1849 N N . ALA A 1 240 ? -9.576 1.900 3.530 1.00 92.12 240 ALA A N 1
ATOM 1850 C CA . ALA A 1 240 ? -10.089 1.970 2.163 1.00 92.12 240 ALA A CA 1
ATOM 1851 C C . ALA A 1 240 ? -9.638 3.251 1.435 1.00 92.12 240 ALA A C 1
ATOM 1853 O O . ALA A 1 240 ? -9.244 3.206 0.267 1.00 92.12 240 ALA A O 1
ATOM 1854 N N . GLY A 1 241 ? -9.634 4.383 2.139 1.00 89.19 241 GLY A N 1
ATOM 1855 C CA . GLY A 1 241 ? -9.170 5.679 1.659 1.00 89.19 241 GLY A CA 1
ATOM 1856 C C . GLY A 1 241 ? -7.675 5.693 1.355 1.00 89.19 241 GLY A C 1
ATOM 1857 O O . GLY A 1 241 ? -7.287 6.203 0.307 1.00 89.19 241 GLY A O 1
ATOM 1858 N N . MET A 1 242 ? -6.838 5.072 2.194 1.00 87.75 242 MET A N 1
ATOM 1859 C CA . MET A 1 242 ? -5.400 4.931 1.926 1.00 87.75 242 MET A CA 1
ATOM 1860 C C . MET A 1 242 ? -5.137 4.129 0.647 1.00 87.75 242 MET A C 1
ATOM 1862 O O . MET A 1 242 ? -4.368 4.578 -0.203 1.00 87.75 242 MET A O 1
ATOM 1866 N N . PHE A 1 243 ? -5.793 2.976 0.473 1.00 89.50 243 PHE A N 1
ATOM 1867 C CA . PHE A 1 243 ? -5.643 2.166 -0.743 1.00 89.50 243 PHE A CA 1
ATOM 1868 C C . PHE A 1 243 ? -6.169 2.888 -1.987 1.00 89.50 243 PHE A C 1
ATOM 1870 O O . PHE A 1 243 ? -5.500 2.900 -3.021 1.00 89.50 243 PHE A O 1
ATOM 1877 N N . SER A 1 244 ? -7.325 3.544 -1.877 1.00 89.06 244 SER A N 1
ATOM 1878 C CA . SER A 1 244 ? -7.923 4.295 -2.985 1.00 89.06 244 SER A CA 1
ATOM 1879 C C . SER A 1 244 ? -7.067 5.500 -3.384 1.00 89.06 244 SER A C 1
ATOM 1881 O O . SER A 1 244 ? -6.826 5.727 -4.569 1.00 89.06 244 SER A O 1
ATOM 1883 N N . GLY A 1 245 ? -6.546 6.242 -2.403 1.00 85.88 245 GLY A N 1
ATOM 1884 C CA . GLY A 1 245 ? -5.647 7.373 -2.623 1.00 85.88 245 GLY A CA 1
ATOM 1885 C C . GLY A 1 245 ? -4.320 6.951 -3.254 1.00 85.88 245 GLY A C 1
ATOM 1886 O O . GLY A 1 245 ? -3.878 7.567 -4.223 1.00 85.88 245 GLY A O 1
ATOM 1887 N N . ALA A 1 246 ? -3.715 5.861 -2.770 1.00 87.31 246 ALA A N 1
ATOM 1888 C CA . ALA A 1 246 ? -2.517 5.292 -3.381 1.00 87.31 246 ALA A CA 1
ATOM 1889 C C . ALA A 1 246 ? -2.779 4.848 -4.829 1.00 87.31 246 ALA A C 1
ATOM 1891 O O . ALA A 1 246 ? -2.010 5.198 -5.725 1.00 87.31 246 ALA A O 1
ATOM 1892 N N . GLY A 1 247 ? -3.885 4.141 -5.082 1.00 89.56 247 GLY A N 1
ATOM 1893 C CA . GLY A 1 247 ? -4.249 3.686 -6.424 1.00 89.56 247 GLY A CA 1
ATOM 1894 C C . GLY A 1 247 ? -4.467 4.829 -7.412 1.00 89.56 247 GLY A C 1
ATOM 1895 O O . GLY A 1 247 ? -3.926 4.796 -8.520 1.00 89.56 247 GLY A O 1
ATOM 1896 N N . LEU A 1 248 ? -5.167 5.886 -6.988 1.00 91.94 248 LEU A N 1
ATOM 1897 C CA . LEU A 1 248 ? -5.322 7.115 -7.772 1.00 91.94 248 LEU A CA 1
ATOM 1898 C C . LEU A 1 248 ? -3.978 7.770 -8.090 1.00 91.94 248 LEU A C 1
ATOM 1900 O O . LEU A 1 248 ? -3.766 8.197 -9.223 1.00 91.94 248 LEU A O 1
ATOM 1904 N N . LEU A 1 249 ? -3.060 7.827 -7.123 1.00 89.62 249 LEU A N 1
ATOM 1905 C CA . LEU A 1 249 ? -1.733 8.403 -7.326 1.00 89.62 249 LEU A CA 1
ATOM 1906 C C . LEU A 1 249 ? -0.924 7.606 -8.362 1.00 89.62 249 LEU A C 1
ATOM 1908 O O . LEU A 1 249 ? -0.394 8.193 -9.305 1.00 89.62 249 LEU A O 1
ATOM 1912 N N . PHE A 1 250 ? -0.879 6.275 -8.250 1.00 90.12 250 PHE A N 1
ATOM 1913 C CA . PHE A 1 250 ? -0.180 5.418 -9.218 1.00 90.12 250 PHE A CA 1
ATOM 1914 C C . PHE A 1 250 ? -0.792 5.501 -10.622 1.00 90.12 250 PHE A C 1
ATOM 1916 O O . PHE A 1 250 ? -0.063 5.689 -11.601 1.00 90.12 250 PHE A O 1
ATOM 1923 N N . ALA A 1 251 ? -2.121 5.422 -10.726 1.00 90.94 251 ALA A N 1
ATOM 1924 C CA . ALA A 1 251 ? -2.820 5.531 -12.002 1.00 90.94 251 ALA A CA 1
ATOM 1925 C C . ALA A 1 251 ? -2.630 6.920 -12.630 1.00 90.94 251 ALA A C 1
ATOM 1927 O O . ALA A 1 251 ? -2.349 7.024 -13.824 1.00 90.94 251 ALA A O 1
ATOM 1928 N N . GLY A 1 252 ? -2.713 7.981 -11.824 1.00 91.44 252 GLY A N 1
ATOM 1929 C CA . GLY A 1 252 ? -2.493 9.360 -12.250 1.00 91.44 252 GLY A CA 1
ATOM 1930 C C . GLY A 1 252 ? -1.092 9.575 -12.818 1.00 91.44 252 GLY A C 1
ATOM 1931 O O . GLY A 1 252 ? -0.961 10.115 -13.915 1.00 91.44 252 GLY A O 1
ATOM 1932 N N . ILE A 1 253 ? -0.052 9.082 -12.134 1.00 89.12 253 ILE A N 1
ATOM 1933 C CA . ILE A 1 253 ? 1.332 9.127 -12.632 1.00 89.12 253 ILE A CA 1
ATOM 1934 C C . ILE A 1 253 ? 1.446 8.390 -13.973 1.00 89.12 253 ILE A C 1
ATOM 1936 O O . ILE A 1 253 ? 1.989 8.942 -14.929 1.00 89.12 253 ILE A O 1
ATOM 1940 N N . GLY A 1 254 ? 0.892 7.178 -14.079 1.00 90.44 254 GLY A N 1
ATOM 1941 C CA . GLY A 1 254 ? 0.910 6.408 -15.325 1.00 90.44 254 GLY A CA 1
ATOM 1942 C C . GLY A 1 254 ? 0.232 7.142 -16.489 1.00 90.44 254 GLY A C 1
ATOM 1943 O O . GLY A 1 254 ? 0.802 7.253 -17.575 1.00 90.44 254 GLY A O 1
ATOM 1944 N N . VAL A 1 255 ? -0.945 7.730 -16.256 1.00 94.19 255 VAL A N 1
ATOM 1945 C CA . VAL A 1 255 ? -1.679 8.518 -17.261 1.00 94.19 255 VAL A CA 1
ATOM 1946 C C . VAL A 1 255 ? -0.917 9.783 -17.659 1.00 94.19 255 VAL A C 1
ATOM 1948 O O . VAL A 1 255 ? -0.884 10.117 -18.845 1.00 94.19 255 VAL A O 1
ATOM 1951 N N . LEU A 1 256 ? -0.290 10.483 -16.708 1.00 90.25 256 LEU A N 1
ATOM 1952 C CA . LEU A 1 256 ? 0.528 11.664 -16.992 1.00 90.25 256 LEU A CA 1
ATOM 1953 C C . LEU A 1 256 ? 1.729 11.316 -17.878 1.00 90.25 256 LEU A C 1
ATOM 1955 O O . LEU A 1 256 ? 1.973 12.023 -18.855 1.00 90.25 256 LEU A O 1
ATOM 1959 N N . ILE A 1 257 ? 2.419 10.204 -17.605 1.00 88.44 257 ILE A N 1
ATOM 1960 C CA . ILE A 1 257 ? 3.526 9.719 -18.443 1.00 88.44 257 ILE A CA 1
ATOM 1961 C C . ILE A 1 257 ? 3.027 9.414 -19.864 1.00 88.44 257 ILE A C 1
ATOM 1963 O O . ILE A 1 257 ? 3.615 9.892 -20.834 1.00 88.44 257 ILE A O 1
ATOM 1967 N N . ILE A 1 258 ? 1.905 8.695 -20.006 1.00 90.31 258 ILE A N 1
ATOM 1968 C CA . ILE A 1 258 ? 1.314 8.374 -21.320 1.00 90.31 258 ILE A CA 1
ATOM 1969 C C . ILE A 1 258 ? 0.921 9.650 -22.077 1.00 90.31 258 ILE A C 1
ATOM 1971 O O . ILE A 1 258 ? 1.175 9.768 -23.277 1.00 90.31 258 ILE A O 1
ATOM 1975 N N . ARG A 1 259 ? 0.310 10.627 -21.397 1.00 91.19 259 ARG A N 1
ATOM 1976 C CA . ARG A 1 259 ? -0.057 11.915 -22.004 1.00 91.19 259 ARG A CA 1
ATOM 1977 C C . ARG A 1 259 ? 1.170 12.686 -22.474 1.00 91.19 259 ARG A C 1
ATOM 1979 O O . ARG A 1 259 ? 1.172 13.168 -23.602 1.00 91.19 259 ARG A O 1
ATOM 1986 N N . HIS A 1 260 ? 2.207 12.758 -21.646 1.00 87.44 260 HIS A N 1
ATOM 1987 C CA . HIS A 1 260 ? 3.442 13.453 -21.992 1.00 87.44 260 HIS A CA 1
ATOM 1988 C C . HIS A 1 260 ? 4.171 12.773 -23.164 1.00 87.44 260 HIS A C 1
ATOM 1990 O O . HIS A 1 260 ? 4.773 13.456 -23.991 1.00 87.44 260 HIS A O 1
ATOM 1996 N N . GLN A 1 261 ? 4.099 11.443 -23.282 1.00 85.62 261 GLN A N 1
ATOM 1997 C CA . GLN A 1 261 ? 4.621 10.717 -24.445 1.00 85.62 261 GLN A CA 1
ATOM 1998 C C . GLN A 1 261 ? 3.829 11.045 -25.718 1.00 85.62 261 GLN A C 1
ATOM 2000 O O . GLN A 1 261 ? 4.429 11.318 -26.751 1.00 85.62 261 GLN A O 1
ATOM 2005 N N . ARG A 1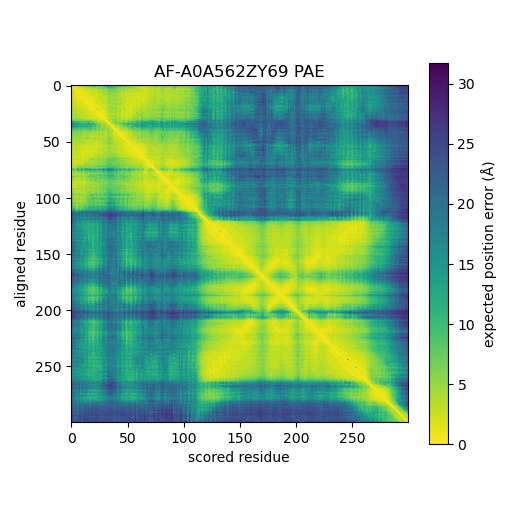 262 ? 2.492 11.100 -25.643 1.00 85.69 262 ARG A N 1
ATOM 2006 C CA . ARG A 1 262 ? 1.632 11.434 -26.797 1.00 85.69 262 ARG A CA 1
ATOM 2007 C C . ARG A 1 262 ? 1.777 12.873 -27.290 1.00 85.69 262 ARG A C 1
ATOM 2009 O O . ARG A 1 262 ? 1.510 13.133 -28.456 1.00 85.69 262 ARG A O 1
ATOM 2016 N N . GLN A 1 263 ? 2.146 13.800 -26.408 1.00 85.00 263 GLN A N 1
ATOM 2017 C CA . GLN A 1 263 ? 2.357 15.206 -26.763 1.00 85.00 263 GLN A CA 1
ATOM 2018 C C . GLN A 1 263 ? 3.698 15.463 -27.451 1.00 85.00 263 GLN A C 1
ATOM 2020 O O . GLN A 1 263 ? 3.889 16.549 -27.994 1.00 85.00 263 GLN A O 1
ATOM 2025 N N . ARG A 1 264 ? 4.626 14.495 -27.463 1.00 75.75 264 ARG A N 1
ATOM 2026 C CA . ARG A 1 264 ? 5.819 14.620 -28.299 1.00 75.75 264 ARG A CA 1
ATOM 2027 C C . ARG A 1 264 ? 5.354 14.563 -29.758 1.00 75.75 264 ARG A C 1
ATOM 2029 O O . ARG A 1 264 ? 4.760 13.551 -30.138 1.00 75.75 264 ARG A O 1
ATOM 2036 N N . PRO A 1 265 ? 5.545 15.636 -30.552 1.00 69.50 265 PRO A N 1
ATOM 2037 C CA . PRO A 1 265 ? 5.080 15.664 -31.929 1.00 69.50 265 PRO A CA 1
ATOM 2038 C C . PRO A 1 265 ? 5.642 14.432 -32.638 1.00 69.50 265 PRO A C 1
ATOM 2040 O O . PRO A 1 265 ? 6.830 14.129 -32.472 1.00 69.50 265 PRO A O 1
ATOM 2043 N N . PRO A 1 266 ? 4.807 13.674 -33.370 1.00 64.19 266 PRO A N 1
ATOM 2044 C CA . PRO A 1 266 ? 5.294 12.522 -34.097 1.00 64.19 266 PRO A CA 1
ATOM 2045 C C . PRO A 1 266 ? 6.431 13.014 -34.988 1.00 64.19 266 PRO A C 1
ATOM 2047 O O . PRO A 1 266 ? 6.223 13.875 -35.840 1.00 64.19 266 PRO A O 1
ATOM 2050 N N . GLN A 1 267 ? 7.625 12.447 -34.807 1.00 65.44 267 GLN A N 1
ATOM 2051 C CA . GLN A 1 267 ? 8.878 12.786 -35.502 1.00 65.44 267 GLN A CA 1
ATOM 2052 C C . GLN A 1 267 ? 8.772 12.720 -37.044 1.00 65.44 267 GLN A C 1
ATOM 2054 O O . GLN A 1 267 ? 9.722 13.000 -37.765 1.00 65.44 267 GLN A O 1
ATOM 2059 N N . ARG A 1 268 ? 7.590 12.381 -37.572 1.00 63.00 268 ARG A N 1
ATOM 2060 C CA . ARG A 1 268 ? 7.180 12.507 -38.969 1.00 63.00 268 ARG A CA 1
ATOM 2061 C C . ARG A 1 268 ? 7.443 13.887 -39.571 1.00 63.00 268 ARG A C 1
ATOM 2063 O O . ARG A 1 268 ? 7.692 13.923 -40.769 1.00 63.00 268 ARG A O 1
ATOM 2070 N N . GLU A 1 269 ? 7.411 14.977 -38.804 1.00 67.38 269 GLU A N 1
ATOM 2071 C CA . GLU A 1 269 ? 7.802 16.297 -39.335 1.00 67.38 269 GLU A CA 1
ATOM 2072 C C . GLU A 1 269 ? 9.315 16.401 -39.555 1.00 67.38 269 GLU A C 1
ATOM 2074 O O . GLU A 1 269 ? 9.736 16.752 -40.653 1.00 67.38 269 GLU A O 1
ATOM 2079 N N . SER A 1 270 ? 10.135 15.928 -38.611 1.00 69.94 270 SER A N 1
ATOM 2080 C CA . SER A 1 270 ? 11.594 15.848 -38.798 1.00 69.94 270 SER A CA 1
ATOM 2081 C C . SER A 1 270 ? 11.977 14.899 -39.944 1.00 69.94 270 SER A C 1
ATOM 2083 O O . SER A 1 270 ? 12.943 15.141 -40.661 1.00 69.94 270 SER A O 1
ATOM 2085 N N . TRP A 1 271 ? 11.210 13.827 -40.167 1.00 77.88 271 TRP A N 1
ATOM 2086 C CA . TRP A 1 271 ? 11.406 12.936 -41.315 1.00 77.88 271 TRP A CA 1
ATOM 2087 C C . TRP A 1 271 ? 10.964 13.540 -42.649 1.00 77.88 271 TRP A C 1
ATOM 2089 O O . TRP A 1 271 ? 11.395 13.037 -43.685 1.00 77.88 271 TRP A O 1
ATOM 2099 N N . LYS A 1 272 ? 10.087 14.553 -42.659 1.00 82.88 272 LYS A N 1
ATOM 2100 C CA . LYS A 1 272 ? 9.789 15.324 -43.873 1.00 82.88 272 LYS A CA 1
ATOM 2101 C C . LYS A 1 272 ? 10.933 16.286 -44.156 1.00 82.88 272 LYS A C 1
ATOM 2103 O O . LYS A 1 272 ? 11.530 16.152 -45.212 1.00 82.88 272 LYS A O 1
ATOM 2108 N N . GLU A 1 273 ? 11.349 17.086 -43.173 1.00 84.50 273 GLU A N 1
ATOM 2109 C CA . GLU A 1 273 ? 12.504 17.986 -43.316 1.00 84.50 273 GLU A CA 1
ATOM 2110 C C . GLU A 1 273 ? 13.769 17.242 -43.751 1.00 84.50 273 GLU A C 1
ATOM 2112 O O . GLU A 1 273 ? 14.456 17.663 -44.675 1.00 84.50 273 GLU A O 1
ATOM 2117 N N . MET A 1 274 ? 14.062 16.084 -43.152 1.00 84.75 274 MET A N 1
ATOM 2118 C CA . MET A 1 274 ? 15.242 15.304 -43.526 1.00 84.75 274 MET A CA 1
ATOM 2119 C C . MET A 1 274 ? 15.122 14.704 -44.933 1.00 84.75 274 MET A C 1
ATOM 2121 O O . MET A 1 274 ? 16.122 14.564 -45.632 1.00 84.75 274 MET A O 1
ATOM 2125 N N . ARG A 1 275 ? 13.909 14.351 -45.374 1.00 89.69 275 ARG A N 1
ATOM 2126 C CA . ARG A 1 275 ? 13.668 13.820 -46.723 1.00 89.69 275 ARG A CA 1
ATOM 2127 C C . ARG A 1 275 ? 13.725 14.922 -47.776 1.00 89.69 275 ARG A C 1
ATOM 2129 O O . ARG A 1 275 ? 14.265 14.670 -48.848 1.00 89.69 275 ARG A O 1
ATOM 2136 N N . ASP A 1 276 ? 13.237 16.109 -47.443 1.00 90.56 276 ASP A N 1
ATOM 2137 C CA . ASP A 1 276 ? 13.317 17.302 -48.281 1.00 90.56 276 ASP A CA 1
ATOM 2138 C C . ASP A 1 276 ? 14.783 17.756 -48.406 1.00 90.56 276 ASP A C 1
ATOM 2140 O O . ASP A 1 276 ? 15.265 17.944 -49.518 1.00 90.56 276 ASP A O 1
ATOM 2144 N N . LEU A 1 277 ? 15.558 17.751 -47.311 1.00 90.00 277 LEU A N 1
ATOM 2145 C CA . LEU A 1 277 ? 17.012 17.978 -47.339 1.00 90.00 277 LEU A CA 1
ATOM 2146 C C . LEU A 1 277 ? 17.764 16.933 -48.181 1.00 90.00 277 LEU A C 1
ATOM 2148 O O . LEU A 1 277 ? 18.667 17.276 -48.940 1.00 90.00 277 LEU A O 1
ATOM 2152 N N . ILE A 1 278 ? 17.404 15.648 -48.081 1.00 90.06 278 ILE A N 1
ATOM 2153 C CA . ILE A 1 278 ? 17.999 14.601 -48.930 1.00 90.06 278 ILE A CA 1
ATOM 2154 C C . ILE A 1 278 ? 17.614 14.799 -50.406 1.00 90.06 278 ILE A C 1
ATOM 2156 O O . ILE A 1 278 ? 18.428 14.512 -51.286 1.00 90.06 278 ILE A O 1
ATOM 2160 N N . ALA A 1 279 ? 16.395 15.263 -50.693 1.00 88.25 279 ALA A N 1
ATOM 2161 C CA . ALA A 1 279 ? 15.947 15.552 -52.052 1.00 88.25 279 ALA A CA 1
ATOM 2162 C C . ALA A 1 279 ? 16.684 16.758 -52.657 1.00 88.25 279 ALA A C 1
ATOM 2164 O O . ALA A 1 279 ? 17.058 16.688 -53.823 1.00 88.25 279 ALA A O 1
ATOM 2165 N N . GLU A 1 280 ? 16.959 17.796 -51.862 1.00 92.81 280 GLU A N 1
ATOM 2166 C CA . GLU A 1 280 ? 17.760 18.968 -52.247 1.00 92.81 280 GLU A CA 1
ATOM 2167 C C . GLU A 1 280 ? 19.217 18.587 -52.571 1.00 92.81 280 GLU A C 1
ATOM 2169 O O . GLU A 1 280 ? 19.795 19.052 -53.551 1.00 92.81 280 GLU A O 1
ATOM 2174 N N . ILE A 1 281 ? 19.821 17.701 -51.768 1.00 90.50 281 ILE A N 1
ATOM 2175 C CA . ILE A 1 281 ? 21.228 17.294 -51.932 1.00 90.50 281 ILE A CA 1
ATOM 2176 C C . ILE A 1 281 ? 21.408 16.297 -53.082 1.00 90.50 281 ILE A C 1
ATOM 2178 O O . ILE A 1 281 ? 22.506 16.181 -53.629 1.00 90.50 281 ILE A O 1
ATOM 2182 N N . ARG A 1 282 ? 20.365 15.548 -53.465 1.00 83.12 282 ARG A N 1
ATOM 2183 C CA . ARG A 1 282 ? 20.462 14.597 -54.575 1.00 83.12 282 ARG A CA 1
ATOM 2184 C C . ARG A 1 282 ? 20.616 15.396 -55.880 1.00 83.12 282 ARG A C 1
ATOM 2186 O O . ARG A 1 282 ? 19.645 16.015 -56.311 1.00 83.12 282 ARG A O 1
ATOM 2193 N N . PRO A 1 283 ? 21.791 15.369 -56.542 1.00 74.00 283 PRO A N 1
ATOM 2194 C CA . PRO A 1 283 ? 21.974 16.100 -57.787 1.00 74.00 283 PRO A CA 1
ATOM 2195 C C . PRO A 1 283 ? 20.942 15.603 -58.808 1.00 74.00 283 PRO A C 1
ATOM 2197 O O . PRO A 1 283 ? 20.653 14.396 -58.827 1.00 74.00 283 PRO A O 1
ATOM 2200 N N . PRO A 1 284 ? 20.370 16.496 -59.640 1.00 73.31 284 PRO A N 1
ATOM 2201 C CA . PRO A 1 284 ? 19.456 16.087 -60.695 1.00 73.31 284 PRO A CA 1
ATOM 2202 C C . PRO A 1 284 ? 20.170 15.008 -61.493 1.00 73.31 284 PRO A C 1
ATOM 2204 O O . PRO A 1 284 ? 21.309 15.217 -61.910 1.00 73.31 284 PRO A O 1
ATOM 2207 N N . ALA A 1 285 ? 19.543 13.834 -61.606 1.00 69.00 285 ALA A N 1
ATOM 2208 C CA . ALA A 1 285 ? 20.122 12.698 -62.301 1.00 69.00 285 ALA A CA 1
ATOM 2209 C C . ALA A 1 285 ? 20.619 13.189 -63.662 1.00 69.00 285 ALA A C 1
ATOM 2211 O O . ALA A 1 285 ? 19.815 13.526 -64.534 1.00 69.00 285 ALA A O 1
ATOM 2212 N N . ALA A 1 286 ? 21.945 13.309 -63.786 1.00 61.41 286 ALA A N 1
ATOM 2213 C CA . ALA A 1 286 ? 22.593 13.721 -65.012 1.00 61.41 286 ALA A CA 1
ATOM 2214 C C . ALA A 1 286 ? 22.056 12.792 -66.094 1.00 61.41 286 ALA A C 1
ATOM 2216 O O . ALA A 1 286 ? 22.066 11.572 -65.914 1.00 61.41 286 ALA A O 1
ATOM 2217 N N . GLY A 1 287 ? 21.462 13.410 -67.115 1.00 58.28 287 GLY A N 1
ATOM 2218 C CA . GLY A 1 287 ? 20.539 12.781 -68.039 1.00 58.28 287 GLY A CA 1
ATOM 2219 C C . GLY A 1 287 ? 20.924 11.350 -68.372 1.00 58.28 287 GLY A C 1
ATOM 2220 O O . GLY A 1 287 ? 22.025 11.083 -68.850 1.00 58.28 287 GLY A O 1
ATOM 2221 N N . ALA A 1 288 ? 19.971 10.443 -68.160 1.00 57.97 288 ALA A N 1
ATOM 2222 C CA . ALA A 1 288 ? 19.912 9.206 -68.909 1.00 57.97 288 ALA A CA 1
ATOM 2223 C C . ALA A 1 288 ? 19.862 9.590 -70.394 1.00 57.97 288 ALA A C 1
ATOM 2225 O O . ALA A 1 288 ? 18.793 9.792 -70.974 1.00 57.97 288 ALA A O 1
ATOM 2226 N N . SER A 1 289 ? 21.038 9.749 -70.997 1.00 59.94 289 SER A N 1
ATOM 2227 C CA . SER A 1 289 ? 21.222 9.756 -72.430 1.00 59.94 289 SER A CA 1
ATOM 2228 C C . SER A 1 289 ? 20.758 8.384 -72.899 1.00 59.94 289 SER A C 1
ATOM 2230 O O . SER A 1 289 ? 21.478 7.389 -72.854 1.00 59.94 289 SER A O 1
ATOM 2232 N N . ARG A 1 290 ? 19.481 8.306 -73.293 1.00 58.97 290 ARG A N 1
ATOM 2233 C CA . ARG A 1 290 ? 18.981 7.223 -74.133 1.00 58.97 290 ARG A CA 1
ATOM 2234 C C . ARG A 1 290 ? 19.869 7.204 -75.368 1.00 58.97 290 ARG A C 1
ATOM 2236 O O . ARG A 1 290 ? 19.656 7.968 -76.305 1.00 58.97 290 ARG A O 1
ATOM 2243 N N . GLY A 1 291 ? 20.869 6.330 -75.346 1.00 57.38 291 GLY A N 1
ATOM 2244 C CA . GLY A 1 291 ? 21.529 5.842 -76.538 1.00 57.38 291 GLY A CA 1
ATOM 2245 C C . GLY A 1 291 ? 20.462 5.202 -77.413 1.00 57.38 291 GLY A C 1
ATOM 2246 O O . GLY A 1 291 ? 20.099 4.045 -77.230 1.00 57.38 291 GLY A O 1
ATOM 2247 N N . SER A 1 292 ? 19.917 5.994 -78.334 1.00 59.19 292 SER A N 1
ATOM 2248 C CA . SER A 1 292 ? 19.176 5.521 -79.493 1.00 59.19 292 SER A CA 1
ATOM 2249 C C . SER A 1 292 ? 20.162 4.761 -80.377 1.00 59.19 292 SER A C 1
ATOM 2251 O O . SER A 1 292 ? 20.745 5.329 -81.301 1.00 59.19 292 SER A O 1
ATOM 2253 N N . ALA A 1 293 ? 20.374 3.482 -80.078 1.00 58.34 293 ALA A N 1
ATOM 2254 C CA . ALA A 1 293 ? 21.039 2.558 -80.979 1.00 58.34 293 ALA A CA 1
ATOM 2255 C C . ALA A 1 293 ? 20.180 2.417 -82.250 1.00 58.34 293 ALA A C 1
ATOM 2257 O O . ALA A 1 293 ? 19.213 1.659 -82.284 1.00 58.34 293 ALA A O 1
ATOM 2258 N N . ARG A 1 294 ? 20.506 3.195 -83.291 1.00 57.84 294 ARG A N 1
ATOM 2259 C CA . ARG A 1 294 ? 20.078 2.921 -84.668 1.00 57.84 294 ARG A CA 1
ATOM 2260 C C . ARG A 1 294 ? 20.807 1.663 -85.126 1.00 57.84 294 ARG A C 1
ATOM 2262 O O . ARG A 1 294 ? 22.008 1.701 -85.370 1.00 57.84 294 ARG A O 1
ATOM 2269 N N . THR A 1 295 ? 20.078 0.566 -85.251 1.00 65.75 295 THR A N 1
ATOM 2270 C CA . THR A 1 295 ? 20.478 -0.572 -86.080 1.00 65.75 295 THR A CA 1
ATOM 2271 C C . THR A 1 295 ? 20.454 -0.148 -87.556 1.00 65.75 295 THR A C 1
ATOM 2273 O O . THR A 1 295 ? 19.450 0.435 -87.981 1.00 65.75 295 THR A O 1
ATOM 2276 N N . PRO A 1 296 ? 21.512 -0.405 -88.344 1.00 61.47 296 PRO A N 1
ATOM 2277 C CA . PRO A 1 296 ? 21.478 -0.204 -89.787 1.00 61.47 296 PRO A CA 1
ATOM 2278 C C . PRO A 1 296 ? 20.523 -1.229 -90.411 1.00 61.47 296 PRO A C 1
ATOM 2280 O O . PRO A 1 296 ? 20.540 -2.408 -90.062 1.00 61.47 296 PRO A O 1
ATOM 2283 N N . ARG A 1 297 ? 19.638 -0.743 -91.281 1.00 65.56 297 ARG A N 1
ATOM 2284 C CA . ARG A 1 297 ? 18.746 -1.551 -92.110 1.00 65.56 297 ARG A CA 1
ATOM 2285 C C . ARG A 1 297 ? 19.482 -1.779 -93.425 1.00 65.56 297 ARG A C 1
ATOM 2287 O O . ARG A 1 297 ? 19.796 -0.805 -94.100 1.00 65.56 297 ARG A O 1
ATOM 2294 N N . ASP A 1 298 ? 19.798 -3.034 -93.716 1.00 63.84 298 ASP A N 1
ATOM 2295 C CA . ASP A 1 298 ? 20.363 -3.458 -94.994 1.00 63.84 298 ASP A CA 1
ATOM 2296 C C . ASP A 1 298 ? 19.349 -3.196 -96.117 1.00 63.84 298 ASP A C 1
ATOM 2298 O O . ASP A 1 298 ? 18.226 -3.709 -96.071 1.00 63.84 298 ASP A O 1
ATOM 2302 N N . ASP A 1 299 ? 19.752 -2.399 -97.108 1.00 62.72 299 ASP A N 1
ATOM 2303 C CA . ASP A 1 299 ? 19.058 -2.260 -98.386 1.00 62.72 299 ASP A CA 1
ATOM 2304 C C . ASP A 1 299 ? 19.535 -3.363 -99.347 1.00 62.72 299 ASP A C 1
ATOM 2306 O O . ASP A 1 299 ? 20.736 -3.588 -99.532 1.00 62.72 299 ASP A O 1
ATOM 2310 N N . LYS A 1 300 ? 18.564 -4.036 -99.965 1.00 61.31 300 LYS A N 1
ATOM 2311 C CA . LYS A 1 300 ? 18.685 -4.800 -101.209 1.00 61.31 300 LYS A CA 1
ATOM 2312 C C . LYS A 1 300 ? 17.679 -4.242 -102.201 1.00 61.31 300 LYS A C 1
ATOM 2314 O O . LYS A 1 300 ? 16.550 -3.940 -101.753 1.00 61.31 300 LYS A O 1
#

Mean predicted aligned error: 12.27 Å

Solvent-accessible surface area (backbone atoms only — not comparable to full-atom values): 16554 Å² total; per-residue (Å²): 131,56,36,54,56,66,60,42,50,53,49,38,53,51,30,25,52,51,13,30,52,51,17,43,52,53,39,48,57,63,51,78,70,37,96,82,59,64,72,81,49,46,64,57,46,44,50,46,31,18,53,46,23,17,50,50,32,30,50,51,47,55,70,75,53,32,22,30,27,89,87,79,61,46,62,40,26,43,63,37,92,91,43,73,48,35,27,38,21,74,85,79,63,52,72,45,49,52,57,60,55,48,50,54,49,50,54,50,29,67,73,62,72,56,83,73,62,78,66,60,54,53,56,26,49,51,30,30,53,52,7,49,53,35,25,52,52,11,51,58,58,35,50,64,38,49,49,43,70,72,67,27,49,78,37,66,25,35,25,74,41,65,48,76,46,78,45,64,46,100,84,68,48,73,38,42,36,40,34,36,37,33,37,34,60,59,89,93,46,81,46,78,46,81,48,76,49,74,42,59,86,88,51,80,73,76,75,86,78,86,52,68,67,39,78,44,50,31,30,22,31,86,94,43,60,91,66,54,44,60,69,41,72,59,74,57,40,37,67,24,47,52,33,30,52,50,8,50,51,36,24,48,52,13,50,51,50,50,50,59,58,67,66,49,73,72,61,64,58,61,54,45,55,52,48,51,52,51,55,72,68,49,69,78,77,75,72,84,75,76,77,78,78,78,76,86,80,86,86,130